Protein AF-A0A011QLC3-F1 (afdb_monomer)

Sequence (212 aa):
MSCTRAGVVLGGALASFWGAPSLPAAIEAIRGQDRTGIFTSMAVAGANAAGLHREHSDRGIGAGVSVSEFVTRSLRSQIVDAQASIESGLTFLASVGSTAPFIGLFGTVWGIYHALVGLSGATQVVLDKVAGPVGEALIMTAGGLFVAIPAVLAVAIPAVLAYNAFTRGNRLTLARLDGFAHDLHAYLTTGLRGRPGDKLVDLGVVRGGRSG

Secondary structure (DSSP, 8-state):
--HHHHHHHHHHHHHHHHH-SSHHHHHHHHHTT-TT-HHHHHHHHHHHHHHHHHHHTTSSTTTT--HHHHHHHHHHHHHHHHHHHHHHHHHHHHHHHHHHHHHHHHHHHHHHHHHHHHHTT-----GGGSHHHHHHHHHHHHHHHHHHHHHIIIIIHHHHHHHHHHHHHHHHHHHHHHHHHHHHHHHHHHSS---TT---S-HHHHHHTT--

pLDDT: mean 74.94, std 14.15, range [41.75, 94.62]

Organism: Accumulibacter regalis (NCBI:txid522306)

Solvent-accessible surface area (backbone atoms only — not comparable to full-atom values): 12013 Å² total; per-residue (Å²): 135,68,67,68,56,54,55,51,48,53,53,49,22,52,50,41,28,74,64,39,95,41,71,72,54,11,50,52,46,19,50,79,55,41,89,82,41,59,69,38,51,38,51,51,47,33,54,49,39,53,47,50,43,74,76,42,52,86,65,64,100,61,56,79,66,49,68,60,57,54,26,50,51,47,37,52,51,43,52,53,54,46,50,54,60,67,49,54,64,50,54,56,53,51,52,52,64,67,47,50,62,56,57,55,51,48,54,49,53,55,49,54,51,55,55,51,58,69,54,69,78,65,93,77,92,49,80,85,62,46,61,58,60,54,47,51,53,50,50,51,51,51,48,46,49,64,49,46,54,55,47,44,59,68,45,47,52,55,49,53,52,47,51,53,50,50,54,52,49,51,53,52,51,49,54,50,49,54,51,48,46,49,29,48,50,30,28,74,68,70,74,42,75,52,56,97,74,72,73,85,68,69,67,65,66,71,67,65,72,77,80,125

Mean predicted aligned error: 13.9 Å

InterPro domains:
  IPR002898 MotA/TolQ/ExbB proton channel [PF01618] (67-154)
  IPR050790 ExbB/TolQ Biopolymer Transport [PTHR30625] (68-154)

Radius of gyration: 30.67 Å; Cα contacts (8 Å, |Δi|>4): 109; chains: 1; bounding box: 66×54×99 Å

Nearest PDB structures (foldseek):
  7vqu-assembly1_A  TM=3.905E-01  e=8.053E+00  Homo sapiens

Structure (mmCIF, N/CA/C/O backbone):
data_AF-A0A011QLC3-F1
#
_entry.id   AF-A0A011QLC3-F1
#
loop_
_atom_site.group_PDB
_atom_site.id
_atom_site.type_symbol
_atom_site.label_atom_id
_atom_site.label_alt_id
_atom_site.label_comp_id
_atom_site.label_asym_id
_atom_site.label_entity_id
_atom_site.label_seq_id
_atom_site.pdbx_PDB_ins_code
_atom_site.Cartn_x
_atom_site.Cartn_y
_atom_site.Cartn_z
_atom_site.occupancy
_atom_site.B_iso_or_equiv
_atom_site.auth_seq_id
_atom_site.auth_comp_id
_atom_site.auth_asym_id
_atom_site.auth_atom_id
_atom_site.pdbx_PDB_model_num
ATOM 1 N N . MET A 1 1 ? 1.656 12.747 11.614 1.00 41.75 1 MET A N 1
ATOM 2 C CA . MET A 1 1 ? 2.919 12.976 10.867 1.00 41.75 1 MET A CA 1
ATOM 3 C C . MET A 1 1 ? 3.047 12.182 9.544 1.00 41.75 1 MET A C 1
ATOM 5 O O . MET A 1 1 ? 4.084 12.312 8.903 1.00 41.75 1 MET A O 1
ATOM 9 N N . SER A 1 2 ? 2.053 11.396 9.075 1.00 49.56 2 SER A N 1
ATOM 10 C CA . SER A 1 2 ? 2.398 10.168 8.315 1.00 49.56 2 SER A CA 1
ATOM 11 C C . SER A 1 2 ? 1.945 9.982 6.853 1.00 49.56 2 SER A C 1
ATOM 13 O O . SER A 1 2 ? 2.502 9.099 6.219 1.00 49.56 2 SER A O 1
ATOM 15 N N . CYS A 1 3 ? 1.045 10.763 6.239 1.00 48.62 3 CYS A N 1
ATOM 16 C CA . CYS A 1 3 ? 0.660 10.480 4.833 1.00 48.62 3 CYS A CA 1
ATOM 17 C C . CYS A 1 3 ? 1.492 11.263 3.795 1.00 48.62 3 CYS A C 1
ATOM 19 O O . CYS A 1 3 ? 1.958 10.702 2.804 1.00 48.62 3 CYS A O 1
ATOM 21 N N . THR A 1 4 ? 1.741 12.553 4.038 1.00 53.97 4 THR A N 1
ATOM 22 C CA . THR A 1 4 ? 2.471 13.428 3.100 1.00 53.97 4 THR A CA 1
ATOM 23 C C . THR A 1 4 ? 3.954 13.067 3.015 1.00 53.97 4 THR A C 1
ATOM 25 O O . THR A 1 4 ? 4.527 13.028 1.931 1.00 53.97 4 THR A O 1
ATOM 28 N N . ARG A 1 5 ? 4.572 12.723 4.153 1.00 57.41 5 ARG A N 1
ATOM 29 C CA . ARG A 1 5 ? 5.993 12.352 4.217 1.00 57.41 5 ARG A CA 1
ATOM 30 C C . ARG A 1 5 ? 6.271 11.027 3.499 1.00 57.41 5 ARG A C 1
ATOM 32 O O . ARG A 1 5 ? 7.250 10.943 2.772 1.00 57.41 5 ARG A O 1
ATOM 39 N N . ALA A 1 6 ? 5.383 10.038 3.631 1.00 59.62 6 ALA A N 1
ATOM 40 C CA . ALA A 1 6 ? 5.482 8.770 2.902 1.00 59.62 6 ALA A CA 1
ATOM 41 C C . ALA A 1 6 ? 5.379 8.977 1.380 1.00 59.62 6 ALA A C 1
ATOM 43 O O . ALA A 1 6 ? 6.164 8.416 0.620 1.00 59.62 6 ALA A O 1
ATOM 44 N N . GLY A 1 7 ? 4.472 9.857 0.938 1.00 63.06 7 GLY A N 1
ATOM 45 C CA . GLY A 1 7 ? 4.325 10.211 -0.473 1.00 63.06 7 GLY A CA 1
ATOM 46 C C . GLY A 1 7 ? 5.558 10.898 -1.075 1.00 63.06 7 GLY A C 1
ATOM 47 O O . GLY A 1 7 ? 5.896 10.617 -2.224 1.00 63.06 7 GLY A O 1
ATOM 48 N N . VAL A 1 8 ? 6.232 11.762 -0.311 1.00 65.25 8 VAL A N 1
ATOM 49 C CA . VAL A 1 8 ? 7.472 12.442 -0.729 1.00 65.25 8 VAL A CA 1
ATOM 50 C C . VAL A 1 8 ? 8.653 11.470 -0.772 1.00 65.25 8 VAL A C 1
ATOM 52 O O . VAL A 1 8 ? 9.409 11.482 -1.739 1.00 65.25 8 VAL A O 1
ATOM 55 N N . VAL A 1 9 ? 8.775 10.582 0.220 1.00 69.44 9 VAL A N 1
ATOM 56 C CA . VAL A 1 9 ? 9.842 9.565 0.269 1.00 69.44 9 VAL A CA 1
ATOM 57 C C . VAL A 1 9 ? 9.740 8.596 -0.913 1.00 69.44 9 VAL A C 1
ATOM 59 O O . VAL A 1 9 ? 10.739 8.359 -1.583 1.00 69.44 9 VAL A O 1
ATOM 62 N N . LEU A 1 10 ? 8.535 8.113 -1.244 1.00 74.56 10 LEU A N 1
ATOM 63 C CA . LEU A 1 10 ? 8.326 7.271 -2.432 1.00 74.56 10 LEU A CA 1
ATOM 64 C C . LEU A 1 10 ? 8.701 7.992 -3.738 1.00 74.56 10 LEU A C 1
ATOM 66 O O . LEU A 1 10 ? 9.265 7.387 -4.644 1.00 74.56 10 LEU A O 1
ATOM 70 N N . GLY A 1 11 ? 8.356 9.280 -3.853 1.00 80.69 11 GLY A N 1
ATOM 71 C CA . GLY A 1 11 ? 8.689 10.080 -5.034 1.00 80.69 11 GLY A CA 1
ATOM 72 C C . GLY A 1 11 ? 10.200 10.250 -5.206 1.00 80.69 11 GLY A C 1
ATOM 73 O O . GLY A 1 11 ? 10.704 10.136 -6.320 1.00 80.69 11 GLY A O 1
ATOM 74 N N . GLY A 1 12 ? 10.919 10.448 -4.097 1.00 83.38 12 GLY A N 1
ATOM 75 C CA . GLY A 1 12 ? 12.382 10.475 -4.069 1.00 83.38 12 GLY A CA 1
ATOM 76 C C . GLY A 1 12 ? 13.013 9.148 -4.495 1.00 83.38 12 GLY A C 1
ATOM 77 O O . GLY A 1 12 ? 13.942 9.160 -5.298 1.00 83.38 12 GLY A O 1
ATOM 78 N N . ALA A 1 13 ? 12.457 8.019 -4.046 1.00 85.31 13 ALA A N 1
ATOM 79 C CA . ALA A 1 13 ? 12.965 6.684 -4.369 1.00 85.31 13 ALA A CA 1
ATOM 80 C C . ALA A 1 13 ? 12.832 6.348 -5.865 1.00 85.31 13 ALA A C 1
ATOM 82 O O . ALA A 1 13 ? 13.744 5.802 -6.481 1.00 85.31 13 ALA A O 1
ATOM 83 N N . LEU A 1 14 ? 11.709 6.724 -6.484 1.00 87.69 14 LEU A N 1
ATOM 84 C CA . LEU A 1 14 ? 11.539 6.580 -7.931 1.00 87.69 14 LEU A CA 1
ATOM 85 C C . LEU A 1 14 ? 12.465 7.531 -8.698 1.00 87.69 14 LEU A C 1
ATOM 87 O O . LEU A 1 14 ? 13.052 7.147 -9.706 1.00 87.69 14 LEU A O 1
ATOM 91 N N . ALA A 1 15 ? 12.636 8.765 -8.219 1.00 87.38 15 ALA A N 1
ATOM 92 C CA . ALA A 1 15 ? 13.554 9.714 -8.836 1.00 87.38 15 ALA A CA 1
ATOM 93 C C . ALA A 1 15 ? 15.017 9.243 -8.761 1.00 87.38 15 ALA A C 1
ATOM 95 O O . ALA A 1 15 ? 15.741 9.412 -9.737 1.00 87.38 15 ALA A O 1
ATOM 96 N N . SER A 1 16 ? 15.447 8.621 -7.656 1.00 87.12 16 SER A N 1
ATOM 97 C CA . SER A 1 16 ? 16.801 8.068 -7.523 1.00 87.12 16 SER A CA 1
ATOM 98 C C . SER A 1 16 ? 17.013 6.844 -8.414 1.00 87.12 16 SER A C 1
ATOM 100 O O . SER A 1 16 ? 18.039 6.767 -9.087 1.00 87.12 16 SER A O 1
ATOM 102 N N . PHE A 1 17 ? 16.024 5.946 -8.504 1.00 91.62 17 PHE A N 1
ATOM 103 C CA . PHE A 1 17 ? 16.037 4.819 -9.442 1.00 91.62 17 PHE A CA 1
ATOM 104 C C . PHE A 1 17 ? 16.242 5.308 -10.880 1.00 91.62 17 PHE A C 1
ATOM 106 O O . PHE A 1 17 ? 17.146 4.877 -11.592 1.00 91.62 17 PHE A O 1
ATOM 113 N N . TRP A 1 18 ? 15.437 6.287 -11.291 1.00 90.31 18 TRP A N 1
ATOM 114 C CA . TRP A 1 18 ? 15.512 6.887 -12.615 1.00 90.31 18 TRP A CA 1
ATOM 115 C C . TRP A 1 18 ? 16.700 7.864 -12.774 1.00 90.31 18 TRP A C 1
ATOM 117 O O . TRP A 1 18 ? 17.022 8.281 -13.883 1.00 90.31 18 TRP A O 1
ATOM 127 N N . GLY A 1 19 ? 17.402 8.244 -11.715 1.00 86.69 19 GLY A N 1
ATOM 128 C CA . GLY A 1 19 ? 18.631 9.037 -11.811 1.00 86.69 19 GLY A CA 1
ATOM 129 C C . GLY A 1 19 ? 19.882 8.189 -12.048 1.00 86.69 19 GLY A C 1
ATOM 130 O O . GLY A 1 19 ? 20.932 8.728 -12.388 1.00 86.69 19 GLY A O 1
ATOM 131 N N . ALA A 1 20 ? 19.790 6.874 -11.849 1.00 89.88 20 ALA A N 1
ATOM 132 C CA . ALA A 1 20 ? 20.950 6.003 -11.832 1.00 89.88 20 ALA A CA 1
ATOM 133 C C . ALA A 1 20 ? 21.515 5.715 -13.240 1.00 89.88 20 ALA A C 1
ATOM 135 O O . ALA A 1 20 ? 20.757 5.611 -14.208 1.00 89.88 20 ALA A O 1
ATOM 136 N N . PRO A 1 21 ? 22.845 5.527 -13.356 1.00 86.12 21 PRO A N 1
ATOM 137 C CA . PRO A 1 21 ? 23.525 5.317 -14.637 1.00 86.12 21 PRO A CA 1
ATOM 138 C C . PRO A 1 21 ? 23.332 3.909 -15.218 1.00 86.12 21 PRO A C 1
ATOM 140 O O . PRO A 1 21 ? 23.636 3.676 -16.385 1.00 86.12 21 PRO A O 1
ATOM 143 N N . SER A 1 22 ? 22.865 2.948 -14.418 1.00 88.44 22 SER A N 1
ATOM 144 C CA . SER A 1 22 ? 22.663 1.562 -14.839 1.00 88.44 22 SER A CA 1
ATOM 145 C C . SER A 1 22 ? 21.548 0.903 -14.034 1.00 88.44 22 SER A C 1
ATOM 147 O O . SER A 1 22 ? 21.247 1.327 -12.919 1.00 88.44 22 SER A O 1
ATOM 149 N N . LEU A 1 23 ? 20.949 -0.160 -14.578 1.00 88.25 23 LEU A N 1
ATOM 150 C CA . LEU A 1 23 ? 19.889 -0.908 -13.898 1.00 88.25 23 LEU A CA 1
ATOM 151 C C . LEU A 1 23 ? 20.335 -1.493 -12.538 1.00 88.25 23 LEU A C 1
ATOM 153 O O . LEU A 1 23 ? 19.593 -1.328 -11.571 1.00 88.25 23 LEU A O 1
ATOM 157 N N . PRO A 1 24 ? 21.538 -2.091 -12.390 1.00 91.75 24 PRO A N 1
ATOM 158 C CA . PRO A 1 24 ? 22.025 -2.518 -11.077 1.00 91.75 24 PRO A CA 1
ATOM 159 C C . PRO A 1 24 ? 22.177 -1.357 -10.084 1.00 91.75 24 PRO A C 1
ATOM 161 O O . PRO A 1 24 ? 21.763 -1.477 -8.934 1.00 91.75 24 PRO A O 1
ATOM 164 N N . ALA A 1 25 ? 22.704 -0.209 -10.531 1.00 90.94 25 ALA A N 1
ATOM 165 C CA . ALA A 1 25 ? 22.817 0.981 -9.686 1.00 90.94 25 ALA A CA 1
ATOM 166 C C . ALA A 1 25 ? 21.440 1.556 -9.311 1.00 90.94 25 ALA A C 1
ATOM 168 O O . ALA A 1 25 ? 21.260 2.037 -8.196 1.00 90.94 25 ALA A O 1
ATOM 169 N N . ALA A 1 26 ? 20.458 1.471 -10.212 1.00 90.94 26 ALA A N 1
ATOM 170 C CA . ALA A 1 26 ? 19.081 1.891 -9.969 1.00 90.94 26 ALA A CA 1
ATOM 171 C C . ALA A 1 26 ? 18.421 1.043 -8.874 1.00 90.94 26 ALA A C 1
ATOM 173 O O . ALA A 1 26 ? 17.814 1.587 -7.951 1.00 90.94 26 ALA A O 1
ATOM 174 N N . ILE A 1 27 ? 18.583 -0.284 -8.948 1.00 93.00 27 ILE A N 1
ATOM 175 C CA . ILE A 1 27 ? 18.067 -1.236 -7.954 1.00 93.00 27 ILE A CA 1
ATOM 176 C C . ILE A 1 27 ? 18.690 -0.979 -6.574 1.00 93.00 27 ILE A C 1
ATOM 178 O O . ILE A 1 27 ? 17.991 -1.043 -5.562 1.00 93.00 27 ILE A O 1
ATOM 182 N N . GLU A 1 28 ? 19.978 -0.650 -6.511 1.00 92.00 28 GLU A N 1
ATOM 183 C CA . GLU A 1 28 ? 20.620 -0.322 -5.236 1.00 92.00 28 GLU A CA 1
ATOM 184 C C . GLU A 1 28 ? 20.162 1.043 -4.694 1.00 92.00 28 GLU A C 1
ATOM 186 O O . GLU A 1 28 ? 19.856 1.186 -3.509 1.00 92.00 28 GLU A O 1
ATOM 191 N N . ALA A 1 29 ? 20.012 2.040 -5.572 1.00 89.94 29 ALA A N 1
ATOM 192 C CA . ALA A 1 29 ? 19.539 3.372 -5.201 1.00 89.94 29 ALA A CA 1
ATOM 193 C C . ALA A 1 29 ? 18.107 3.367 -4.638 1.00 89.94 29 ALA A C 1
ATOM 195 O O . ALA A 1 29 ? 17.808 4.134 -3.716 1.00 89.94 29 ALA A O 1
ATOM 196 N N . ILE A 1 30 ? 17.223 2.515 -5.172 1.00 90.94 30 ILE A N 1
ATOM 197 C CA . ILE A 1 30 ? 15.849 2.382 -4.669 1.00 90.94 30 ILE A CA 1
ATOM 198 C C . ILE A 1 30 ? 15.795 1.573 -3.371 1.00 90.94 30 ILE A C 1
ATOM 200 O O . ILE A 1 30 ? 15.056 1.952 -2.463 1.00 90.94 30 ILE A O 1
ATOM 204 N N . ARG A 1 31 ? 16.637 0.539 -3.226 1.00 89.25 31 ARG A N 1
ATOM 205 C CA . ARG A 1 31 ? 16.734 -0.290 -2.011 1.00 89.25 31 ARG A CA 1
ATOM 206 C C . ARG A 1 31 ? 17.028 0.542 -0.762 1.00 89.25 31 ARG A C 1
ATOM 208 O O . ARG A 1 31 ? 16.453 0.290 0.292 1.00 89.25 31 ARG A O 1
ATOM 215 N N . GLY A 1 32 ? 17.880 1.562 -0.879 1.00 84.06 32 GLY A N 1
ATOM 216 C CA . GLY A 1 32 ? 18.213 2.455 0.237 1.00 84.06 32 GLY A CA 1
ATOM 217 C C . GLY A 1 32 ? 17.061 3.353 0.717 1.00 84.06 32 GLY A C 1
ATOM 218 O O . GLY A 1 32 ? 17.130 3.895 1.820 1.00 84.06 32 GLY A O 1
ATOM 219 N N . GLN A 1 33 ? 16.004 3.531 -0.084 1.00 85.38 33 GLN A N 1
ATOM 220 C CA . GLN A 1 33 ? 14.891 4.446 0.216 1.00 85.38 33 GLN A CA 1
ATOM 221 C C . GLN A 1 33 ? 13.537 3.735 0.370 1.00 85.38 33 GLN A C 1
ATOM 223 O O . GLN A 1 33 ? 12.667 4.211 1.108 1.00 85.38 33 GLN A O 1
ATOM 228 N N . ASP A 1 34 ? 13.351 2.590 -0.285 1.00 85.88 34 ASP A N 1
ATOM 229 C CA . ASP A 1 34 ? 12.140 1.779 -0.224 1.00 85.88 34 ASP A CA 1
ATOM 230 C C . ASP A 1 34 ? 12.110 0.908 1.038 1.00 85.88 34 ASP A C 1
ATOM 232 O O . ASP A 1 34 ? 12.530 -0.247 1.053 1.00 85.88 34 ASP A O 1
ATOM 236 N N . ARG A 1 35 ? 11.550 1.464 2.116 1.00 81.06 35 ARG A N 1
ATOM 237 C CA . ARG A 1 35 ? 11.390 0.756 3.400 1.00 81.06 35 ARG A CA 1
ATOM 238 C C . ARG A 1 35 ? 10.506 -0.487 3.320 1.00 81.06 35 ARG A C 1
ATOM 240 O O . ARG A 1 35 ? 10.632 -1.362 4.167 1.00 81.06 35 ARG A O 1
ATOM 247 N N . THR A 1 36 ? 9.574 -0.523 2.371 1.00 82.31 36 THR A N 1
ATOM 248 C CA . THR A 1 36 ? 8.638 -1.644 2.205 1.00 82.31 36 THR A CA 1
ATOM 249 C C . THR A 1 36 ? 9.201 -2.753 1.325 1.00 82.31 36 THR A C 1
ATOM 251 O O . THR A 1 36 ? 8.687 -3.864 1.351 1.00 82.31 36 THR A O 1
ATOM 254 N N . GLY A 1 37 ? 10.232 -2.453 0.533 1.00 87.94 37 GLY A N 1
ATOM 255 C CA . GLY A 1 37 ? 10.830 -3.369 -0.433 1.00 87.94 37 GLY A CA 1
ATOM 256 C C . GLY A 1 37 ? 9.966 -3.659 -1.665 1.00 87.94 37 GLY A C 1
ATOM 257 O O . GLY A 1 37 ? 10.425 -4.388 -2.536 1.00 87.94 37 GLY A O 1
ATOM 258 N N . ILE A 1 38 ? 8.754 -3.099 -1.766 1.00 90.62 38 ILE A N 1
ATOM 259 C CA . ILE A 1 38 ? 7.769 -3.396 -2.821 1.00 90.62 38 ILE A CA 1
ATOM 260 C C . ILE A 1 38 ? 8.233 -2.913 -4.205 1.00 90.62 38 ILE A C 1
ATOM 262 O O . ILE A 1 38 ? 8.068 -3.606 -5.208 1.00 90.62 38 ILE A O 1
ATOM 266 N N . PHE A 1 39 ? 8.824 -1.721 -4.286 1.00 91.81 39 PHE A N 1
ATOM 267 C CA . PHE A 1 39 ? 9.335 -1.194 -5.555 1.00 91.81 39 PHE A CA 1
ATOM 268 C C . PHE A 1 39 ? 10.658 -1.864 -5.921 1.00 91.81 39 PHE A C 1
ATOM 270 O O . PHE A 1 39 ? 10.926 -2.135 -7.091 1.00 91.81 39 PHE A O 1
ATOM 277 N N . THR A 1 40 ? 11.465 -2.176 -4.908 1.00 93.62 40 THR A N 1
ATOM 278 C CA . THR A 1 40 ? 12.728 -2.897 -5.074 1.00 93.62 40 THR A CA 1
ATOM 279 C C . THR A 1 40 ? 12.490 -4.314 -5.599 1.00 93.62 40 THR A C 1
ATOM 281 O O . THR A 1 40 ? 13.141 -4.721 -6.561 1.00 93.62 40 THR A O 1
ATOM 284 N N . SER A 1 41 ? 11.538 -5.056 -5.022 1.00 92.50 41 SER A N 1
ATOM 285 C CA . SER A 1 41 ? 11.195 -6.413 -5.461 1.00 92.50 41 SER A CA 1
ATOM 286 C C . SER A 1 41 ? 10.666 -6.417 -6.891 1.00 92.50 41 SER A C 1
ATOM 288 O O . SER A 1 41 ? 11.086 -7.248 -7.692 1.00 92.50 41 SER A O 1
ATOM 290 N N . MET A 1 42 ? 9.840 -5.431 -7.251 1.00 94.31 42 MET A N 1
ATOM 291 C CA . MET A 1 42 ? 9.353 -5.251 -8.616 1.00 94.31 42 MET A CA 1
ATOM 292 C C . MET A 1 42 ? 10.477 -4.973 -9.615 1.00 94.31 42 MET A C 1
ATOM 294 O O . MET A 1 42 ? 10.523 -5.598 -10.675 1.00 94.31 42 MET A O 1
ATOM 298 N N . ALA A 1 43 ? 11.399 -4.067 -9.275 1.00 93.88 43 ALA A N 1
ATOM 299 C CA . ALA A 1 43 ? 12.541 -3.742 -10.123 1.00 93.88 43 ALA A CA 1
ATOM 300 C C . ALA A 1 43 ? 13.428 -4.970 -10.374 1.00 93.88 43 ALA A C 1
ATOM 302 O O . ALA A 1 43 ? 13.802 -5.247 -11.515 1.00 93.88 43 ALA A O 1
ATOM 303 N N . VAL A 1 44 ? 13.712 -5.739 -9.319 1.00 94.62 44 VAL A N 1
ATOM 304 C CA . VAL A 1 44 ? 14.492 -6.982 -9.395 1.00 94.62 44 VAL A CA 1
ATOM 305 C C . VAL A 1 44 ? 13.757 -8.048 -10.208 1.00 94.62 44 VAL A C 1
ATOM 307 O O . VAL A 1 44 ? 14.351 -8.651 -11.097 1.00 94.62 44 VAL A O 1
ATOM 310 N N . ALA A 1 45 ? 12.465 -8.265 -9.960 1.00 93.62 45 ALA A N 1
ATOM 311 C CA . ALA A 1 45 ? 11.667 -9.258 -10.677 1.00 93.62 45 ALA A CA 1
ATOM 312 C C . ALA A 1 45 ? 11.535 -8.936 -12.173 1.00 93.62 45 ALA A C 1
ATOM 314 O O . ALA A 1 45 ? 11.636 -9.837 -13.008 1.00 93.62 45 ALA A O 1
ATOM 315 N N . GLY A 1 46 ? 11.358 -7.659 -12.525 1.00 92.75 46 GLY A N 1
ATOM 316 C CA . GLY A 1 46 ? 11.359 -7.200 -13.913 1.00 92.75 46 GLY A CA 1
ATOM 317 C C . GLY A 1 46 ? 12.717 -7.412 -14.585 1.00 92.75 46 GLY A C 1
ATOM 318 O O . GLY A 1 46 ? 12.784 -7.998 -15.665 1.00 92.75 46 GLY A O 1
ATOM 319 N N . ALA A 1 47 ? 13.805 -7.001 -13.925 1.00 92.31 47 ALA A N 1
ATOM 320 C CA . ALA A 1 47 ? 15.170 -7.181 -14.423 1.00 92.31 47 ALA A CA 1
ATOM 321 C C . ALA A 1 47 ? 15.511 -8.664 -14.649 1.00 92.31 47 ALA A C 1
ATOM 323 O O . ALA A 1 47 ? 16.013 -9.030 -15.714 1.00 92.31 47 ALA A O 1
ATOM 324 N N . ASN A 1 48 ? 15.172 -9.519 -13.681 1.00 92.12 48 ASN A N 1
ATOM 325 C CA . ASN A 1 48 ? 15.366 -10.963 -13.767 1.00 92.12 48 ASN A CA 1
ATOM 326 C C . ASN A 1 48 ? 14.518 -11.572 -14.885 1.00 92.12 48 ASN A C 1
ATOM 328 O O . ASN A 1 48 ? 15.026 -12.392 -15.640 1.00 92.12 48 ASN A O 1
ATOM 332 N N . ALA A 1 49 ? 13.261 -11.149 -15.048 1.00 90.12 49 ALA A N 1
ATOM 333 C CA . ALA A 1 49 ? 12.406 -11.639 -16.127 1.00 90.12 49 ALA A CA 1
ATOM 334 C C . ALA A 1 49 ? 12.970 -11.285 -17.514 1.00 90.12 49 ALA A C 1
ATOM 336 O O . ALA A 1 49 ? 13.019 -12.135 -18.403 1.00 90.12 49 ALA A O 1
ATOM 337 N N . ALA A 1 50 ? 13.461 -10.055 -17.686 1.00 88.75 50 ALA A N 1
ATOM 338 C CA . ALA A 1 50 ? 14.102 -9.620 -18.925 1.00 88.75 50 ALA A CA 1
ATOM 339 C C . ALA A 1 50 ? 15.455 -10.318 -19.185 1.00 88.75 50 ALA A C 1
ATOM 341 O O . ALA A 1 50 ? 15.859 -10.471 -20.339 1.00 88.75 50 ALA A O 1
ATOM 342 N N . GLY A 1 51 ? 16.182 -10.714 -18.135 1.00 86.94 51 GLY A N 1
ATOM 343 C CA . GLY A 1 51 ? 17.406 -11.520 -18.236 1.00 86.94 51 GLY A CA 1
ATOM 344 C C . GLY A 1 51 ? 17.116 -12.973 -18.615 1.00 86.94 51 GLY A C 1
ATOM 345 O O . GLY A 1 51 ? 17.622 -13.459 -19.622 1.00 86.94 51 GLY A O 1
ATOM 346 N N . LEU A 1 52 ? 16.217 -13.627 -17.876 1.00 85.31 52 LEU A N 1
ATOM 347 C CA . LEU A 1 52 ? 15.812 -15.018 -18.097 1.00 85.31 52 LEU A CA 1
ATOM 348 C C . LEU A 1 52 ? 15.292 -15.250 -19.513 1.00 85.31 52 LEU A C 1
ATOM 350 O O . LEU A 1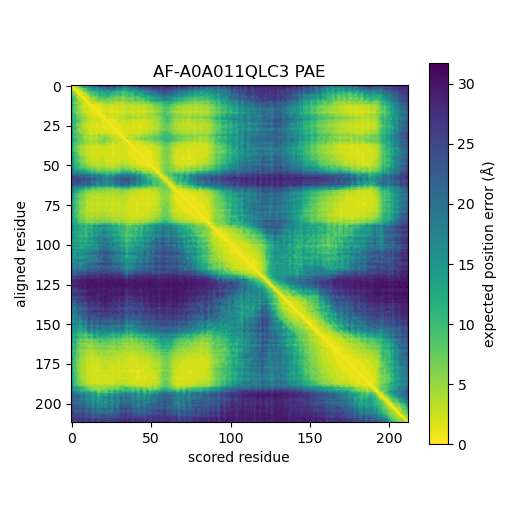 52 ? 15.662 -16.238 -20.140 1.00 85.31 52 LEU A O 1
ATOM 354 N N . HIS A 1 53 ? 14.479 -14.328 -20.035 1.00 82.25 53 HIS A N 1
ATOM 355 C CA . HIS A 1 53 ? 13.974 -14.441 -21.399 1.00 82.25 53 HIS A CA 1
ATOM 356 C C . HIS A 1 53 ? 15.094 -14.366 -22.447 1.00 82.25 53 HIS A C 1
ATOM 358 O O . HIS A 1 53 ? 15.046 -15.093 -23.431 1.00 82.25 53 HIS A O 1
ATOM 364 N N . ARG A 1 54 ? 16.120 -13.529 -22.237 1.00 79.06 54 ARG A N 1
ATOM 365 C CA . ARG A 1 54 ? 17.276 -13.444 -23.149 1.00 79.06 54 ARG A CA 1
ATOM 366 C C . ARG A 1 54 ? 18.126 -14.712 -23.143 1.00 79.06 54 ARG A C 1
ATOM 368 O O . ARG A 1 54 ? 18.702 -15.050 -24.167 1.00 79.06 54 ARG A O 1
ATOM 375 N N . GLU A 1 55 ? 18.213 -15.392 -22.006 1.00 78.25 55 GLU A N 1
ATOM 376 C CA . GLU A 1 55 ? 19.016 -16.611 -21.858 1.00 78.25 55 GLU A CA 1
ATOM 377 C C . GLU A 1 55 ? 18.266 -17.886 -22.283 1.00 78.25 55 GLU A C 1
ATOM 379 O O . GLU A 1 55 ? 18.895 -18.856 -22.702 1.00 78.25 55 GLU A O 1
ATOM 384 N N . HIS A 1 56 ? 16.932 -17.896 -22.189 1.00 72.50 56 HIS A N 1
ATOM 385 C CA . HIS A 1 56 ? 16.112 -19.105 -22.333 1.00 72.50 56 HIS A CA 1
ATOM 386 C C . HIS A 1 56 ? 14.988 -18.994 -23.382 1.00 72.50 56 HIS A C 1
ATOM 388 O O . HIS A 1 56 ? 14.093 -19.839 -23.381 1.00 72.50 56 HIS A O 1
ATOM 394 N N . SER A 1 57 ? 15.016 -18.003 -24.288 1.00 64.75 57 SER A N 1
ATOM 395 C CA . SER A 1 57 ? 13.960 -17.782 -25.304 1.00 64.75 57 SER A CA 1
ATOM 396 C C . SER A 1 57 ? 13.626 -19.023 -26.141 1.00 64.75 57 SER A C 1
ATOM 398 O O . SER A 1 57 ? 12.484 -19.192 -26.567 1.00 64.75 57 SER A O 1
ATOM 400 N N . ASP A 1 58 ? 14.603 -19.914 -26.325 1.00 60.53 58 ASP A N 1
ATOM 401 C CA . ASP A 1 58 ? 14.517 -21.034 -27.266 1.00 60.53 58 ASP A CA 1
ATOM 402 C C . ASP A 1 58 ? 14.219 -22.388 -26.597 1.00 60.53 58 ASP A C 1
ATOM 404 O O . ASP A 1 58 ? 14.175 -23.416 -27.275 1.00 60.53 58 ASP A O 1
ATOM 408 N N . ARG A 1 59 ? 14.038 -22.445 -25.267 1.00 60.56 59 ARG A N 1
ATOM 409 C CA . ARG A 1 59 ? 13.888 -23.724 -24.545 1.00 60.56 59 ARG A CA 1
ATOM 410 C C . ARG A 1 59 ? 12.722 -23.717 -23.553 1.00 60.56 59 ARG A C 1
ATOM 412 O O . ARG A 1 59 ? 12.801 -23.104 -22.496 1.00 60.56 59 ARG A O 1
ATOM 419 N N . GLY A 1 60 ? 11.670 -24.488 -23.855 1.00 65.56 60 GLY A N 1
ATOM 420 C CA . GLY A 1 60 ? 10.591 -24.836 -22.916 1.00 65.56 60 GLY A CA 1
ATOM 421 C C . GLY A 1 60 ? 9.171 -24.680 -23.475 1.00 65.56 60 GLY A C 1
ATOM 422 O O . GLY A 1 60 ? 8.974 -24.321 -24.630 1.00 65.56 60 GLY A O 1
ATOM 423 N N . ILE A 1 61 ? 8.169 -24.920 -22.619 1.00 65.06 61 ILE A N 1
ATOM 424 C CA . ILE A 1 61 ? 6.721 -24.847 -22.933 1.00 65.06 61 ILE A CA 1
ATOM 425 C C . ILE A 1 61 ? 6.278 -23.416 -23.339 1.00 65.06 61 ILE A C 1
ATOM 427 O O . ILE A 1 61 ? 5.189 -23.227 -23.868 1.00 65.06 61 ILE A O 1
ATOM 431 N N . GLY A 1 62 ? 7.131 -22.405 -23.125 1.00 61.88 62 GLY A N 1
ATOM 432 C CA . GLY A 1 62 ? 6.911 -21.003 -23.505 1.00 61.88 62 GLY A CA 1
ATOM 433 C C . GLY A 1 62 ? 7.678 -20.526 -24.745 1.00 61.88 62 GLY A C 1
ATOM 434 O O . GLY A 1 62 ? 7.778 -19.316 -24.941 1.00 61.88 62 GLY A O 1
ATOM 435 N N . ALA A 1 63 ? 8.246 -21.429 -25.555 1.00 60.78 63 ALA A N 1
ATOM 436 C CA . ALA A 1 63 ? 8.915 -21.059 -26.805 1.00 60.78 63 ALA A CA 1
ATOM 437 C C . ALA A 1 63 ? 7.938 -20.286 -27.718 1.00 60.78 63 ALA A C 1
ATOM 439 O O . ALA A 1 63 ? 6.921 -20.828 -28.146 1.00 60.78 63 ALA A O 1
ATOM 440 N N . GLY A 1 64 ? 8.223 -19.004 -27.969 1.00 67.81 64 GLY A N 1
ATOM 441 C CA . GLY A 1 64 ? 7.373 -18.102 -28.763 1.00 67.81 64 GLY A CA 1
ATOM 442 C C . GLY A 1 64 ? 6.679 -16.978 -27.982 1.00 67.81 64 GLY A C 1
ATOM 443 O O . GLY A 1 64 ? 6.094 -16.088 -28.597 1.00 67.81 64 GLY A O 1
ATOM 444 N N . VAL A 1 65 ? 6.768 -16.962 -26.649 1.00 78.31 65 VAL A N 1
ATOM 445 C CA . VAL A 1 65 ? 6.359 -15.801 -25.840 1.00 78.31 65 VAL A CA 1
ATOM 446 C C . VAL A 1 65 ? 7.289 -14.624 -26.142 1.00 78.31 65 VAL A C 1
ATOM 448 O O . VAL A 1 65 ? 8.497 -14.799 -26.236 1.00 78.31 65 VAL A O 1
ATOM 451 N N . SER A 1 66 ? 6.759 -13.410 -26.287 1.00 84.75 66 SER A N 1
ATOM 452 C CA . SER A 1 66 ? 7.613 -12.226 -26.461 1.00 84.75 66 SER A CA 1
ATOM 453 C C . SER A 1 66 ? 8.236 -11.786 -25.129 1.00 84.75 66 SER A C 1
ATOM 455 O O . SER A 1 66 ? 7.601 -11.906 -24.078 1.00 84.75 66 SER A O 1
ATOM 457 N N . VAL A 1 67 ? 9.432 -11.179 -25.167 1.00 85.62 67 VAL A N 1
ATOM 458 C CA . VAL A 1 67 ? 10.057 -10.520 -23.995 1.00 85.62 67 VAL A CA 1
ATOM 459 C C . VAL A 1 67 ? 9.048 -9.610 -23.288 1.00 85.62 67 VAL A C 1
ATOM 461 O O . VAL A 1 67 ? 8.945 -9.608 -22.064 1.00 85.62 67 VAL A O 1
ATOM 464 N N . SER A 1 68 ? 8.284 -8.852 -24.080 1.00 88.44 68 SER A N 1
ATOM 465 C CA . SER A 1 68 ? 7.274 -7.919 -23.594 1.00 88.44 68 SER A CA 1
ATOM 466 C C . SER A 1 68 ? 6.217 -8.616 -22.746 1.00 88.44 68 SER A C 1
ATOM 468 O O . SER A 1 68 ? 5.990 -8.204 -21.612 1.00 88.44 68 SER A O 1
ATOM 470 N N . GLU A 1 69 ? 5.624 -9.699 -23.247 1.00 88.75 69 GLU A N 1
ATOM 471 C CA . GLU A 1 69 ? 4.587 -10.438 -22.523 1.00 88.75 69 GLU A CA 1
ATOM 472 C C . GLU A 1 69 ? 5.144 -11.105 -21.256 1.00 88.75 69 GLU A C 1
ATOM 474 O O . GLU A 1 69 ? 4.531 -11.021 -20.188 1.00 88.75 69 GLU A O 1
ATOM 479 N N . PHE A 1 70 ? 6.344 -11.689 -21.337 1.00 88.56 70 PHE A N 1
ATOM 480 C CA . PHE A 1 70 ? 6.996 -12.328 -20.194 1.00 88.56 70 PHE A CA 1
ATOM 481 C C . PHE A 1 70 ? 7.276 -11.333 -19.057 1.00 88.56 70 PHE A C 1
ATOM 483 O O . PHE A 1 70 ? 6.943 -11.588 -17.895 1.00 88.56 70 PHE A O 1
ATOM 490 N N . VAL A 1 71 ? 7.827 -10.162 -19.393 1.00 91.75 71 VAL A N 1
ATOM 491 C CA . VAL A 1 71 ? 8.077 -9.083 -18.428 1.00 91.75 71 VAL A CA 1
ATOM 492 C C . VAL A 1 71 ? 6.756 -8.535 -17.882 1.00 91.75 71 VAL A C 1
ATOM 494 O O . VAL A 1 71 ? 6.629 -8.395 -16.667 1.00 91.75 71 VAL A O 1
ATOM 497 N N . THR A 1 72 ? 5.741 -8.292 -18.724 1.00 93.31 72 THR A N 1
ATOM 498 C CA . THR A 1 72 ? 4.412 -7.846 -18.262 1.00 93.31 72 THR A CA 1
ATOM 499 C C . THR A 1 72 ? 3.817 -8.818 -17.247 1.00 93.31 72 THR A C 1
ATOM 501 O O . THR A 1 72 ? 3.285 -8.386 -16.223 1.00 93.31 72 THR A O 1
ATOM 504 N N . ARG A 1 73 ? 3.910 -10.128 -17.497 1.00 91.19 73 ARG A N 1
ATOM 505 C CA . ARG A 1 73 ? 3.383 -11.151 -16.589 1.00 91.19 73 ARG A CA 1
ATOM 506 C C . ARG A 1 73 ? 4.111 -11.154 -15.246 1.00 91.19 73 ARG A C 1
ATOM 508 O O . ARG A 1 73 ? 3.448 -11.202 -14.212 1.00 91.19 73 ARG A O 1
ATOM 515 N N . SER A 1 74 ? 5.442 -11.054 -15.258 1.00 92.94 74 SER A N 1
ATOM 516 C CA . SER A 1 74 ? 6.251 -10.950 -14.035 1.00 92.94 74 SER A CA 1
ATOM 517 C C . SER A 1 74 ? 5.866 -9.715 -13.211 1.00 92.94 74 SER A C 1
ATOM 519 O O . SER A 1 74 ? 5.556 -9.826 -12.026 1.00 92.94 74 SER A O 1
ATOM 521 N N . LEU A 1 75 ? 5.779 -8.545 -13.854 1.00 94.06 75 LEU A N 1
ATOM 522 C CA . LEU A 1 75 ? 5.414 -7.293 -13.188 1.00 94.06 75 LEU A CA 1
ATOM 523 C C . LEU A 1 75 ? 3.988 -7.328 -12.626 1.00 94.06 75 LEU A C 1
ATOM 525 O O . LEU A 1 75 ? 3.774 -6.916 -11.489 1.00 94.06 75 LEU A O 1
ATOM 529 N N . ARG A 1 76 ? 3.023 -7.883 -13.372 1.00 94.31 76 ARG A N 1
ATOM 530 C CA . ARG A 1 76 ? 1.651 -8.086 -12.876 1.00 94.31 76 ARG A CA 1
ATOM 531 C C . ARG A 1 76 ? 1.604 -8.993 -11.653 1.00 94.31 76 ARG A C 1
ATOM 533 O O . ARG A 1 76 ? 0.888 -8.672 -10.712 1.00 94.31 76 ARG A O 1
ATOM 540 N N . SER A 1 77 ? 2.373 -10.084 -11.640 1.00 93.25 77 SER A N 1
ATOM 541 C CA . SER A 1 77 ? 2.468 -10.953 -10.459 1.00 93.25 77 SER A CA 1
ATOM 542 C C . SER A 1 77 ? 2.956 -10.172 -9.238 1.00 93.25 77 SER A C 1
ATOM 544 O O . SER A 1 77 ? 2.355 -10.261 -8.175 1.00 93.25 77 SER A O 1
ATOM 546 N N . GLN A 1 78 ? 3.985 -9.335 -9.407 1.00 93.75 78 GLN A N 1
ATOM 547 C CA . GLN A 1 78 ? 4.510 -8.506 -8.319 1.00 93.75 78 GLN A CA 1
ATOM 548 C C . GLN A 1 78 ? 3.512 -7.451 -7.825 1.00 93.75 78 GLN A C 1
ATOM 550 O O . GLN A 1 78 ? 3.482 -7.161 -6.632 1.00 93.75 78 GLN A O 1
ATOM 555 N N . ILE A 1 79 ? 2.682 -6.884 -8.709 1.00 93.38 79 ILE A N 1
ATOM 556 C CA . ILE A 1 79 ? 1.600 -5.967 -8.310 1.00 93.38 79 ILE A CA 1
ATOM 557 C C . ILE A 1 79 ? 0.584 -6.695 -7.421 1.00 93.38 79 ILE A C 1
ATOM 559 O O . ILE A 1 79 ? 0.189 -6.160 -6.387 1.00 93.38 79 ILE A O 1
ATOM 563 N N . VAL A 1 80 ? 0.195 -7.920 -7.790 1.00 92.88 80 VAL A N 1
ATOM 564 C CA . VAL A 1 80 ? -0.753 -8.736 -7.012 1.00 92.88 80 VAL A CA 1
ATOM 565 C C . VAL A 1 80 ? -0.182 -9.09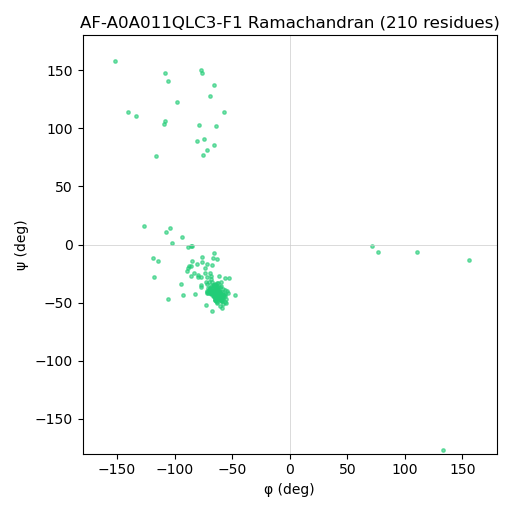0 -5.636 1.00 92.88 80 VAL A C 1
ATOM 567 O O . VAL A 1 80 ? -0.860 -8.903 -4.625 1.00 92.88 80 VAL A O 1
ATOM 570 N N . ASP A 1 81 ? 1.079 -9.520 -5.573 1.00 90.56 81 ASP A N 1
ATOM 571 C CA . ASP A 1 81 ? 1.745 -9.847 -4.305 1.00 90.56 81 ASP A CA 1
ATOM 572 C C . ASP A 1 81 ? 1.868 -8.610 -3.396 1.00 90.56 81 ASP A C 1
ATOM 574 O O . ASP A 1 81 ? 1.611 -8.665 -2.188 1.00 90.56 81 ASP A O 1
ATOM 578 N N . ALA A 1 82 ? 2.201 -7.456 -3.982 1.00 88.38 82 ALA A N 1
ATOM 579 C CA . ALA A 1 82 ? 2.257 -6.185 -3.271 1.00 88.38 82 ALA A CA 1
ATOM 580 C C . ALA A 1 82 ? 0.882 -5.758 -2.742 1.00 88.38 82 ALA A C 1
ATOM 582 O O . ALA A 1 82 ? 0.780 -5.300 -1.602 1.00 88.38 82 ALA A O 1
ATOM 583 N N . GLN A 1 83 ? -0.176 -5.932 -3.538 1.00 89.81 83 GLN A N 1
ATOM 584 C CA . GLN A 1 83 ? -1.548 -5.647 -3.127 1.00 89.81 83 GLN A CA 1
ATOM 585 C C . GLN A 1 83 ? -1.948 -6.492 -1.914 1.00 89.81 83 GLN A C 1
ATOM 587 O O . GLN A 1 83 ? -2.413 -5.935 -0.918 1.00 89.81 83 GLN A O 1
ATOM 592 N N . ALA A 1 84 ? -1.687 -7.801 -1.947 1.00 86.31 84 ALA A N 1
ATOM 593 C CA . ALA A 1 84 ? -1.983 -8.696 -0.829 1.00 86.31 84 ALA A CA 1
ATOM 594 C C . ALA A 1 84 ? -1.241 -8.285 0.459 1.00 86.31 84 ALA A C 1
ATOM 596 O O . ALA A 1 84 ? -1.828 -8.248 1.544 1.00 86.31 84 ALA A O 1
ATOM 597 N N . SER A 1 85 ? 0.036 -7.906 0.341 1.00 83.06 85 SER A N 1
ATOM 598 C CA . SER A 1 85 ? 0.837 -7.420 1.473 1.00 83.06 85 SER A CA 1
ATOM 599 C C . SER A 1 85 ? 0.265 -6.128 2.073 1.00 83.06 85 SER A C 1
ATOM 601 O O . SER A 1 85 ? 0.082 -6.029 3.290 1.00 83.06 85 SER A O 1
ATOM 603 N N . ILE A 1 86 ? -0.106 -5.164 1.224 1.00 81.62 86 ILE A N 1
ATOM 604 C CA . ILE A 1 86 ? -0.688 -3.875 1.627 1.00 81.62 86 ILE A CA 1
ATOM 605 C C . ILE A 1 86 ? -2.070 -4.047 2.293 1.00 81.62 86 ILE A C 1
ATOM 607 O O . ILE A 1 86 ? -2.416 -3.297 3.211 1.00 81.62 86 ILE A O 1
ATOM 611 N N . GLU A 1 87 ? -2.863 -5.026 1.856 1.00 79.94 87 GLU A N 1
ATOM 612 C CA . GLU A 1 87 ? -4.211 -5.293 2.377 1.00 79.94 87 GLU A CA 1
ATOM 613 C C . GLU A 1 87 ? -4.213 -6.072 3.702 1.00 79.94 87 GLU A C 1
ATOM 615 O O . GLU A 1 87 ? -5.121 -5.892 4.519 1.00 79.94 87 GLU A O 1
ATOM 620 N N . SER A 1 88 ? -3.179 -6.872 3.981 1.00 73.31 88 SER A N 1
ATOM 621 C CA . SER A 1 88 ? -3.090 -7.687 5.206 1.00 73.31 88 SER A CA 1
ATOM 622 C C . SER A 1 88 ? -3.247 -6.869 6.503 1.00 73.31 88 SER A C 1
ATOM 624 O O . SER A 1 88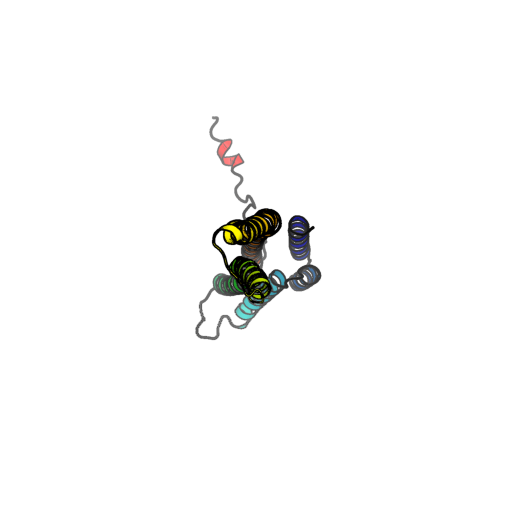 ? -3.972 -7.273 7.416 1.00 73.31 88 SER A O 1
ATOM 626 N N . GLY A 1 89 ? -2.663 -5.666 6.561 1.00 68.12 89 GLY A N 1
ATOM 627 C CA . GLY A 1 89 ? -2.757 -4.768 7.717 1.00 68.12 89 GLY A CA 1
ATOM 628 C C . GLY A 1 89 ? -4.151 -4.163 7.940 1.00 68.12 89 GLY A C 1
ATOM 629 O O . GLY A 1 89 ? -4.499 -3.817 9.071 1.00 68.12 89 GLY A O 1
ATOM 630 N N . LEU A 1 90 ? -4.980 -4.069 6.892 1.00 69.94 90 LEU A N 1
ATOM 631 C CA . LEU A 1 90 ? -6.351 -3.553 6.999 1.00 69.94 90 LEU A CA 1
ATOM 632 C C . LEU A 1 90 ? -7.279 -4.546 7.701 1.00 69.94 90 LEU A C 1
ATOM 634 O O . LEU A 1 90 ? -8.179 -4.122 8.424 1.00 69.94 90 LEU A O 1
ATOM 638 N N . THR A 1 91 ? -7.038 -5.848 7.536 1.00 71.31 91 THR A N 1
ATOM 639 C CA . THR A 1 91 ? -7.850 -6.909 8.153 1.00 71.31 91 THR A CA 1
ATOM 640 C C . THR A 1 91 ? -7.759 -6.863 9.678 1.00 71.31 91 THR A C 1
ATOM 642 O O . THR A 1 91 ? -8.772 -6.957 10.365 1.00 71.31 91 THR A O 1
ATOM 645 N N . PHE A 1 92 ? -6.564 -6.627 10.227 1.00 68.38 92 PHE A N 1
ATOM 646 C CA . PHE A 1 92 ? -6.382 -6.454 11.670 1.00 68.38 92 PHE A CA 1
ATOM 647 C C . PHE A 1 92 ? -7.111 -5.208 12.197 1.00 68.38 92 PHE A C 1
ATOM 649 O O . PHE A 1 92 ? -7.828 -5.283 13.194 1.00 68.38 92 PHE A O 1
ATOM 656 N N . LEU A 1 93 ? -6.987 -4.073 11.499 1.00 68.12 93 LEU A N 1
ATOM 657 C CA . LEU A 1 93 ? -7.668 -2.827 11.870 1.00 68.12 93 LEU A CA 1
ATOM 658 C C . LEU A 1 93 ? -9.196 -2.970 11.834 1.00 68.12 93 LEU A C 1
ATOM 660 O O . LEU A 1 93 ? -9.882 -2.478 12.729 1.00 68.12 93 LEU A O 1
ATOM 664 N N . ALA A 1 94 ? -9.720 -3.664 10.822 1.00 70.62 94 ALA A N 1
ATOM 665 C CA . ALA A 1 94 ? -11.141 -3.964 10.695 1.00 70.62 94 ALA A CA 1
ATOM 666 C C . ALA A 1 94 ? -11.634 -4.844 11.854 1.00 70.62 94 ALA A C 1
ATOM 668 O O . ALA A 1 94 ? -12.656 -4.535 12.468 1.00 70.62 94 ALA A O 1
ATOM 669 N N . SER A 1 95 ? -10.874 -5.882 12.219 1.00 73.06 95 SER A N 1
ATOM 670 C CA . SER A 1 95 ? -11.190 -6.749 13.358 1.00 73.06 95 SER A CA 1
ATOM 671 C C . SER A 1 95 ? -11.236 -5.975 14.676 1.00 73.06 95 SER A C 1
ATOM 673 O O . SER A 1 95 ? -12.209 -6.108 15.420 1.00 73.06 95 SER A O 1
ATOM 675 N N . VAL A 1 96 ? -10.252 -5.107 14.940 1.00 74.00 96 VAL A N 1
ATOM 676 C CA . VAL A 1 96 ? -10.228 -4.250 16.141 1.00 74.00 96 VAL A CA 1
ATOM 677 C C . VAL A 1 96 ? -11.403 -3.266 16.145 1.00 74.00 96 VAL A C 1
ATOM 679 O O . VAL A 1 96 ? -12.093 -3.133 17.154 1.00 74.00 96 VAL A O 1
ATOM 682 N N . GLY A 1 97 ? -11.691 -2.625 15.008 1.00 70.06 97 GLY A N 1
ATOM 683 C CA . GLY A 1 97 ? -12.846 -1.735 14.867 1.00 70.06 97 GLY A CA 1
ATOM 684 C C . GLY A 1 97 ? -14.185 -2.441 15.114 1.00 70.06 97 GLY A C 1
ATOM 685 O O . GLY A 1 97 ? -15.075 -1.857 15.726 1.00 70.06 97 GLY A O 1
ATOM 686 N N . SER A 1 98 ? -14.312 -3.706 14.698 1.00 77.62 98 SER A N 1
ATOM 687 C CA . SER A 1 98 ? -15.530 -4.508 14.892 1.00 77.62 98 SER A CA 1
ATOM 688 C C . SER A 1 98 ? -15.702 -5.038 16.319 1.00 77.62 98 SER A C 1
ATOM 690 O O . SER A 1 98 ? -16.829 -5.229 16.767 1.00 77.62 98 SER A O 1
ATOM 692 N N . THR A 1 99 ? -14.602 -5.255 17.050 1.00 75.25 99 THR A N 1
ATOM 693 C CA . THR A 1 99 ? -14.630 -5.771 18.429 1.00 75.25 99 THR A CA 1
ATOM 694 C C . THR A 1 99 ? -14.731 -4.667 19.481 1.00 75.25 99 THR A C 1
ATOM 696 O O . THR A 1 99 ? -15.251 -4.910 20.572 1.00 75.25 99 THR A O 1
ATOM 699 N N . ALA A 1 100 ? -14.326 -3.435 19.154 1.00 72.88 100 ALA A N 1
ATOM 7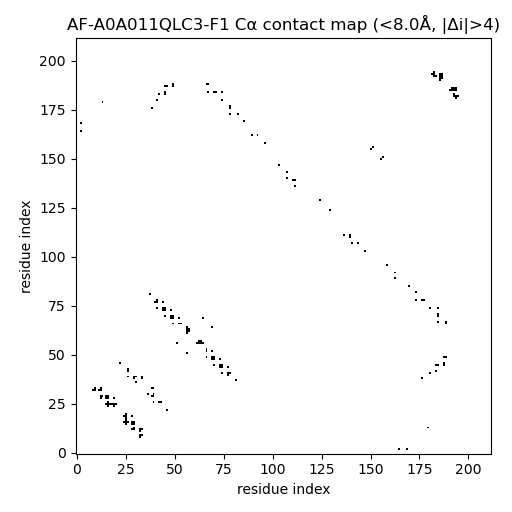00 C CA . ALA A 1 100 ? -14.386 -2.287 20.060 1.00 72.88 100 ALA A CA 1
ATOM 701 C C . ALA A 1 100 ? -15.781 -2.020 20.684 1.00 72.88 100 ALA A C 1
ATOM 703 O O . ALA A 1 100 ? -15.838 -1.772 21.891 1.00 72.88 100 ALA A O 1
ATOM 704 N N . PRO A 1 101 ? -16.914 -2.125 19.954 1.00 71.44 101 PRO A N 1
ATOM 705 C CA . PRO A 1 101 ? -18.245 -1.936 20.540 1.00 71.44 101 PRO A CA 1
ATOM 706 C C . PRO A 1 101 ? -18.600 -2.978 21.608 1.00 71.44 101 PRO A C 1
ATOM 708 O O . PRO A 1 101 ? -19.243 -2.646 22.603 1.00 71.44 101 PRO A O 1
ATOM 711 N N . PHE A 1 102 ? -18.154 -4.227 21.443 1.00 79.31 102 PHE A N 1
ATOM 712 C CA . PHE A 1 102 ? -18.435 -5.303 22.397 1.00 79.31 102 PHE A CA 1
ATOM 713 C C . PHE A 1 102 ? -17.655 -5.134 23.703 1.00 79.31 102 PHE A C 1
ATOM 715 O O . PHE A 1 102 ? -18.193 -5.426 24.768 1.00 79.31 102 PHE A O 1
ATOM 722 N N . ILE A 1 103 ? -16.432 -4.594 23.642 1.00 74.62 103 ILE A N 1
ATOM 723 C CA . ILE A 1 103 ? -15.664 -4.206 24.838 1.00 74.62 103 ILE A CA 1
ATOM 724 C C . ILE A 1 103 ? -16.416 -3.114 25.619 1.00 74.62 103 ILE A C 1
ATOM 726 O O . ILE A 1 103 ? -16.525 -3.189 26.843 1.00 74.62 103 ILE A O 1
ATOM 730 N N . GLY A 1 104 ? -16.990 -2.129 24.917 1.00 63.59 104 GLY A N 1
ATOM 731 C CA . GLY A 1 104 ? -17.820 -1.085 25.526 1.00 63.59 104 GLY A CA 1
ATOM 732 C C . GLY A 1 104 ? -19.087 -1.642 26.184 1.00 63.59 104 GLY A C 1
ATOM 733 O O . GLY A 1 104 ? -19.372 -1.327 27.339 1.00 63.59 104 GLY A O 1
ATOM 734 N N . LEU A 1 105 ? -19.806 -2.530 25.489 1.00 74.12 105 LEU A N 1
ATOM 735 C CA . LEU A 1 105 ? -20.990 -3.204 26.030 1.00 74.12 105 LEU A CA 1
ATOM 736 C C . LEU A 1 105 ? -20.644 -4.060 27.259 1.00 74.12 105 LEU A C 1
ATOM 738 O O . LEU A 1 105 ? -21.346 -3.991 28.267 1.00 74.12 105 LEU A O 1
ATOM 742 N N . PHE A 1 106 ? -19.536 -4.807 27.225 1.00 74.94 106 PHE A N 1
ATOM 743 C CA . PHE A 1 106 ? -19.061 -5.586 28.370 1.00 74.94 106 PHE A CA 1
ATOM 744 C C . PHE A 1 106 ? -18.825 -4.707 29.606 1.00 74.94 106 PHE A C 1
ATOM 746 O O . PHE A 1 106 ? -19.268 -5.061 30.697 1.00 74.94 106 PHE A O 1
ATOM 753 N N . GLY A 1 107 ? -18.211 -3.530 29.437 1.00 66.94 107 GLY A N 1
ATOM 754 C CA . GLY A 1 107 ? -18.022 -2.569 30.527 1.00 66.94 107 GLY A CA 1
ATOM 755 C C . GLY A 1 107 ? -19.339 -2.132 31.179 1.00 66.94 107 GLY A C 1
ATOM 756 O O . GLY A 1 107 ? -19.415 -2.031 32.403 1.00 66.94 107 GLY A O 1
ATOM 757 N N . THR A 1 108 ? -20.401 -1.947 30.384 1.00 70.38 108 THR A N 1
ATOM 758 C CA . THR A 1 108 ? -21.731 -1.600 30.920 1.00 70.38 108 THR A CA 1
ATOM 759 C C . THR A 1 108 ? -22.366 -2.749 31.708 1.00 70.38 108 THR A C 1
ATOM 761 O O . THR A 1 108 ? -22.879 -2.525 32.803 1.00 70.38 108 THR A O 1
ATOM 764 N N . VAL A 1 109 ? -22.267 -3.988 31.212 1.00 74.31 109 VAL A N 1
ATOM 765 C CA . VAL A 1 109 ? -22.795 -5.182 31.897 1.00 74.31 109 VAL A CA 1
ATOM 766 C C . VAL A 1 109 ? -22.045 -5.434 33.203 1.00 74.31 109 VAL A C 1
ATOM 768 O O . VAL A 1 109 ? -22.664 -5.682 34.237 1.00 74.31 109 VAL A O 1
ATOM 771 N N . TRP A 1 110 ? -20.716 -5.320 33.176 1.00 73.81 110 TRP A N 1
ATOM 772 C CA . TRP A 1 110 ? -19.874 -5.482 34.358 1.00 73.81 110 TRP A CA 1
ATOM 773 C C . TRP A 1 110 ? -20.190 -4.450 35.446 1.00 73.81 110 TRP A C 1
ATOM 775 O O . TRP A 1 110 ? -20.250 -4.794 36.628 1.00 73.81 110 TRP A O 1
ATOM 785 N N . GLY A 1 111 ? -20.433 -3.197 35.047 1.00 63.97 111 GLY A N 1
ATOM 786 C CA . GLY A 1 111 ? -20.877 -2.143 35.952 1.00 63.97 111 GLY A CA 1
ATOM 787 C C . GLY A 1 111 ? -22.192 -2.509 36.644 1.00 63.97 111 GLY A C 1
ATOM 788 O O . GLY A 1 111 ? -22.244 -2.550 37.872 1.00 63.97 111 GLY A O 1
ATOM 789 N N . ILE A 1 112 ? -23.227 -2.843 35.866 1.00 66.69 112 ILE A N 1
ATOM 790 C CA . ILE A 1 112 ? -24.548 -3.213 36.405 1.00 66.69 112 ILE A CA 1
ATOM 791 C C . ILE A 1 112 ? -24.439 -4.415 37.353 1.00 66.69 112 ILE A C 1
ATOM 793 O O . ILE A 1 112 ? -25.033 -4.403 38.430 1.00 66.69 112 ILE A O 1
ATOM 797 N N . TYR A 1 113 ? -23.644 -5.427 36.996 1.00 71.94 113 TYR A N 1
ATOM 798 C CA . TYR A 1 113 ? -23.396 -6.584 37.855 1.00 71.94 113 TYR A CA 1
ATOM 799 C C . TYR A 1 113 ? -22.846 -6.173 39.229 1.00 71.94 113 TYR A C 1
ATOM 801 O O . TYR A 1 113 ? -23.388 -6.584 40.253 1.00 71.94 113 TYR A O 1
ATOM 809 N N . HIS A 1 114 ? -21.817 -5.321 39.268 1.00 65.62 114 HIS A N 1
ATOM 810 C CA . HIS A 1 114 ? -21.244 -4.845 40.530 1.00 65.62 114 HIS A CA 1
ATOM 811 C C . HIS A 1 114 ? -22.244 -4.034 41.367 1.00 65.62 114 HIS A C 1
ATOM 813 O O . HIS A 1 114 ? -22.292 -4.206 42.585 1.00 65.62 114 HIS A O 1
ATOM 819 N N . ALA A 1 115 ? -23.066 -3.193 40.730 1.00 66.62 115 ALA A N 1
ATOM 820 C CA . ALA A 1 115 ? -24.104 -2.433 41.426 1.00 66.62 115 ALA A CA 1
ATOM 821 C C . ALA A 1 115 ? -25.160 -3.352 42.065 1.00 66.62 115 ALA A C 1
ATOM 823 O O . ALA A 1 115 ? -25.518 -3.177 43.229 1.00 66.62 115 ALA A O 1
ATOM 824 N N . LEU A 1 116 ? -25.609 -4.381 41.341 1.00 63.50 116 LEU A N 1
ATOM 825 C CA . LEU A 1 116 ? -26.591 -5.347 41.843 1.00 63.50 116 LEU A CA 1
ATOM 826 C C . LEU A 1 116 ? -26.027 -6.244 42.952 1.00 63.50 116 LEU A C 1
ATOM 828 O O . LEU A 1 116 ? -26.725 -6.516 43.928 1.00 63.50 116 LEU A O 1
ATOM 832 N N . VAL A 1 117 ? -24.763 -6.668 42.852 1.00 67.62 117 VAL A N 1
ATOM 833 C CA . VAL A 1 117 ? -24.095 -7.430 43.921 1.00 67.62 117 VAL A CA 1
ATOM 834 C C . VAL A 1 117 ? -23.982 -6.589 45.195 1.00 67.62 117 VAL A C 1
ATOM 836 O O . VAL A 1 117 ? -24.281 -7.098 46.275 1.00 67.62 117 VAL A O 1
ATOM 839 N N . GLY A 1 118 ? -23.658 -5.296 45.082 1.00 64.00 118 GLY A N 1
ATOM 840 C CA . GLY A 1 118 ? -23.656 -4.365 46.217 1.00 64.00 118 GLY A CA 1
ATOM 841 C C . GLY A 1 118 ? -25.020 -4.228 46.909 1.00 64.00 118 GLY A C 1
ATOM 842 O O . GLY A 1 118 ? -25.077 -4.081 48.128 1.00 64.00 118 GLY A O 1
ATOM 843 N N . LEU A 1 119 ? -26.118 -4.348 46.156 1.00 55.31 119 LEU A N 1
ATOM 844 C CA . LEU A 1 119 ? -27.494 -4.300 46.673 1.00 55.31 119 LEU A CA 1
ATOM 845 C C . LEU A 1 119 ? -27.988 -5.644 47.239 1.00 55.31 119 LEU A C 1
ATOM 847 O O . LEU A 1 119 ? -28.868 -5.663 48.098 1.00 55.31 119 LEU A O 1
ATOM 851 N N . SER A 1 120 ? -27.421 -6.772 46.798 1.00 57.97 120 SER A N 1
ATOM 852 C CA . SER A 1 120 ? -27.858 -8.125 47.190 1.00 57.97 120 SER A CA 1
ATOM 853 C C . SER A 1 120 ? -27.623 -8.485 48.668 1.00 57.97 120 SER A C 1
ATOM 855 O O . SER A 1 120 ? -28.176 -9.468 49.155 1.00 57.97 120 SER A O 1
ATOM 857 N N . GLY A 1 121 ? -26.855 -7.675 49.405 1.00 58.47 121 GLY A N 1
ATOM 858 C CA . GLY A 1 121 ? -26.652 -7.813 50.853 1.00 58.47 121 GLY A CA 1
ATOM 859 C C . GLY A 1 121 ? -27.729 -7.160 51.735 1.00 58.47 121 GLY A C 1
ATOM 860 O O . GLY A 1 121 ? -27.624 -7.238 52.957 1.00 58.47 121 GLY A O 1
ATOM 861 N N . ALA A 1 122 ? -28.745 -6.498 51.162 1.00 56.59 122 ALA A N 1
ATOM 862 C CA . ALA A 1 122 ? -29.776 -5.770 51.911 1.00 56.59 122 ALA A CA 1
ATOM 863 C C . ALA A 1 122 ? -31.076 -6.592 52.102 1.00 56.59 122 ALA A C 1
ATOM 865 O O . ALA A 1 122 ? -31.722 -6.994 51.140 1.00 56.59 122 ALA A O 1
ATOM 866 N N . THR A 1 123 ? -31.500 -6.811 53.354 1.00 50.16 123 THR A N 1
ATOM 867 C CA . THR A 1 123 ? -32.500 -7.837 53.747 1.00 50.16 123 THR A CA 1
ATOM 868 C C . THR A 1 123 ? -33.986 -7.406 53.720 1.00 50.16 123 THR A C 1
ATOM 870 O O . THR A 1 123 ? -34.852 -8.225 54.011 1.00 50.16 123 THR A O 1
ATOM 873 N N . GLN A 1 124 ? -34.349 -6.156 53.394 1.00 49.12 124 GLN A N 1
ATOM 874 C CA . GLN A 1 124 ? -35.764 -5.713 53.382 1.00 49.12 124 GLN A CA 1
ATOM 875 C C . GLN A 1 124 ? -36.093 -4.776 52.207 1.00 49.12 124 GLN A C 1
ATOM 877 O O . GLN A 1 124 ? -35.631 -3.633 52.171 1.00 49.12 124 GLN A O 1
ATOM 882 N N . VAL A 1 125 ? -36.948 -5.240 51.286 1.00 49.84 125 VAL A N 1
ATOM 883 C CA . VAL A 1 125 ? -37.400 -4.505 50.090 1.00 49.84 125 VAL A CA 1
ATOM 884 C C . VAL A 1 125 ? -38.873 -4.099 50.260 1.00 49.84 125 VAL A C 1
ATOM 886 O O . VAL A 1 125 ? -39.768 -4.929 50.147 1.00 49.84 125 VAL A O 1
ATOM 889 N N .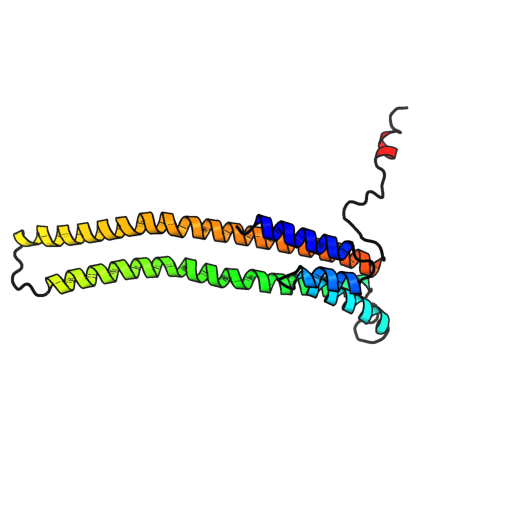 VAL A 1 126 ? -39.129 -2.821 50.557 1.00 46.06 126 VAL A N 1
ATOM 890 C CA . VAL A 1 126 ? -40.475 -2.204 50.589 1.00 46.06 126 VAL A CA 1
ATOM 891 C C . VAL A 1 126 ? -40.612 -1.318 49.352 1.00 46.06 126 VAL A C 1
ATOM 893 O O . VAL A 1 126 ? -39.648 -0.648 49.008 1.00 46.06 126 VAL A O 1
ATOM 896 N N . LEU A 1 127 ? -41.778 -1.287 48.694 1.00 43.47 127 LEU A N 1
ATOM 897 C CA . LEU A 1 127 ? -41.988 -0.608 47.400 1.00 43.47 127 LEU A CA 1
ATOM 898 C C . LEU A 1 127 ? -41.622 0.899 47.406 1.00 43.47 127 LEU A C 1
ATOM 900 O O . LEU A 1 127 ? -41.140 1.417 46.405 1.00 43.47 127 LEU A O 1
ATOM 904 N N . ASP A 1 128 ? -41.736 1.566 48.557 1.00 49.66 128 ASP A N 1
ATOM 905 C CA . ASP A 1 128 ? -41.328 2.968 48.777 1.00 49.66 128 ASP A CA 1
ATOM 906 C C . ASP A 1 128 ? -39.791 3.155 48.849 1.00 49.66 128 ASP A C 1
ATOM 908 O O . ASP A 1 128 ? -39.255 4.227 48.581 1.00 49.66 128 ASP A O 1
ATOM 912 N N . LYS A 1 129 ? -39.046 2.073 49.127 1.00 50.25 129 LYS A N 1
ATOM 913 C CA . LYS A 1 129 ? -37.578 1.996 49.004 1.00 50.25 129 LYS A CA 1
ATOM 914 C C . LYS A 1 129 ? -37.105 1.638 47.591 1.00 50.25 129 LYS A C 1
ATOM 916 O O . LYS A 1 129 ? -35.900 1.557 47.385 1.00 50.25 129 LYS A O 1
ATOM 921 N N . VAL A 1 130 ? -37.997 1.412 46.621 1.00 43.75 130 VAL A N 1
ATOM 922 C CA . VAL A 1 130 ? -37.627 0.970 45.257 1.00 43.75 130 VAL A CA 1
ATOM 923 C C . VAL A 1 130 ? -37.336 2.160 44.330 1.00 43.75 130 VAL A C 1
ATOM 925 O O . VAL A 1 130 ? -36.578 2.018 43.374 1.00 43.75 130 VAL A O 1
ATOM 928 N N . ALA A 1 131 ? -37.823 3.364 44.657 1.00 51.97 131 ALA A N 1
ATOM 929 C CA . ALA A 1 131 ? -37.516 4.592 43.914 1.00 51.97 131 ALA A CA 1
ATOM 930 C C . ALA A 1 131 ? -36.019 4.977 43.953 1.00 51.97 131 ALA A C 1
ATOM 932 O O . ALA A 1 131 ? -35.495 5.486 42.964 1.00 51.97 131 ALA A O 1
ATOM 933 N N . GLY A 1 132 ? -35.313 4.690 45.055 1.00 60.09 132 GLY A N 1
ATOM 934 C CA . GLY A 1 132 ? -33.865 4.925 45.183 1.00 60.09 132 GLY A CA 1
ATOM 935 C C . GLY A 1 132 ? -33.017 4.027 44.263 1.00 60.09 132 GLY A C 1
ATOM 936 O O . GLY A 1 132 ? -32.315 4.552 43.401 1.00 60.09 132 GLY A O 1
ATOM 937 N N . PRO A 1 133 ? -33.128 2.687 44.358 1.00 53.81 133 PRO A N 1
ATOM 938 C CA . PRO A 1 133 ? -32.390 1.743 43.514 1.00 53.81 133 PRO A CA 1
ATOM 939 C C . PRO A 1 133 ? -32.711 1.859 42.016 1.00 53.81 133 PRO A C 1
ATOM 941 O O . PRO A 1 133 ? -31.831 1.665 41.179 1.00 53.81 133 PRO A O 1
ATOM 944 N N . VAL A 1 134 ? -33.952 2.212 41.650 1.00 55.66 134 VAL A N 1
ATOM 945 C CA . VAL A 1 134 ? -34.324 2.467 40.244 1.00 55.66 134 VAL A CA 1
ATOM 946 C C . VAL A 1 134 ? -33.671 3.755 39.724 1.00 55.66 134 VAL A C 1
ATOM 948 O O . VAL A 1 134 ? -33.201 3.788 38.586 1.00 55.66 134 VAL A O 1
ATOM 951 N N . GLY A 1 135 ? -33.573 4.793 40.561 1.00 59.59 135 GLY A N 1
ATOM 952 C CA . GLY A 1 135 ? -32.829 6.018 40.256 1.00 59.59 135 GLY A CA 1
ATOM 953 C C . GLY A 1 135 ? -31.320 5.789 40.116 1.00 59.59 135 GLY A C 1
ATOM 954 O O . GLY A 1 135 ? -30.704 6.323 39.195 1.00 59.59 135 GLY A O 1
ATOM 955 N N . GLU A 1 136 ? -30.727 4.941 40.959 1.00 58.38 136 GLU A N 1
ATOM 956 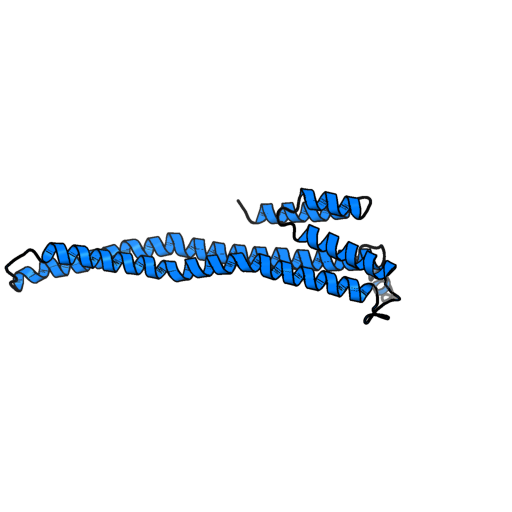C CA . GLU A 1 136 ? -29.309 4.563 40.863 1.00 58.38 136 GLU A CA 1
ATOM 957 C C . GLU A 1 136 ? -29.008 3.753 39.592 1.00 58.38 136 GLU A C 1
ATOM 959 O O . GLU A 1 136 ? -28.016 4.022 38.914 1.00 58.38 136 GLU A O 1
ATOM 964 N N . ALA A 1 137 ? -29.898 2.838 39.191 1.00 55.47 137 ALA A N 1
ATOM 965 C CA . ALA A 1 137 ? -29.781 2.115 37.922 1.00 55.47 137 ALA A CA 1
ATOM 966 C C . ALA A 1 137 ? -29.904 3.048 36.697 1.00 55.47 137 ALA A C 1
ATOM 968 O O . ALA A 1 137 ? -29.175 2.895 35.709 1.00 55.47 137 ALA A O 1
ATOM 969 N N . LEU A 1 138 ? -30.778 4.060 36.763 1.00 58.28 138 LEU A N 1
ATOM 970 C CA . LEU A 1 138 ? -30.906 5.098 35.733 1.00 58.28 138 LEU A CA 1
ATOM 971 C C . LEU A 1 138 ? -29.670 6.005 35.662 1.00 58.28 138 LEU A C 1
ATOM 973 O O . LEU A 1 138 ? -29.210 6.296 34.559 1.00 58.28 138 LEU A O 1
ATOM 977 N N . ILE A 1 139 ? -29.085 6.398 36.799 1.00 63.22 139 ILE A N 1
ATOM 978 C CA . ILE A 1 139 ? -27.822 7.157 36.843 1.00 63.22 139 ILE A CA 1
ATOM 979 C C . ILE A 1 139 ? -26.669 6.321 36.295 1.00 63.22 139 ILE A C 1
ATOM 981 O O . ILE A 1 139 ? -25.822 6.848 35.581 1.00 63.22 139 ILE A O 1
ATOM 985 N N . MET A 1 140 ? -26.651 5.014 36.550 1.00 61.38 140 MET A N 1
ATOM 986 C CA . MET A 1 140 ? -25.631 4.123 36.000 1.00 61.38 140 MET A CA 1
ATOM 987 C C . MET A 1 140 ? -25.761 3.960 34.479 1.00 61.38 140 MET A C 1
ATOM 989 O O . MET A 1 140 ? -24.757 3.930 33.767 1.00 61.38 140 MET A O 1
ATOM 993 N N . THR A 1 141 ? -26.993 3.946 33.965 1.00 61.44 141 THR A N 1
ATOM 994 C CA . THR A 1 141 ? -27.280 3.922 32.521 1.00 61.44 141 THR A CA 1
ATOM 995 C C . THR A 1 141 ? -26.933 5.261 31.862 1.00 61.44 141 THR A C 1
ATOM 997 O O . THR A 1 141 ? -26.304 5.291 30.803 1.00 61.44 141 THR A O 1
ATOM 1000 N N . ALA A 1 142 ? -27.260 6.380 32.516 1.00 61.97 142 ALA A N 1
ATOM 1001 C CA . ALA A 1 142 ? -26.871 7.720 32.087 1.00 61.97 142 ALA A CA 1
ATOM 1002 C C . ALA A 1 142 ? -25.347 7.913 32.134 1.00 61.97 142 ALA A C 1
ATOM 1004 O O . ALA A 1 142 ? -24.784 8.499 31.216 1.00 61.97 142 ALA A O 1
ATOM 1005 N N . GLY A 1 143 ? -24.665 7.362 33.141 1.00 62.72 143 GLY A N 1
ATOM 1006 C CA . GLY A 1 143 ? -23.207 7.335 33.250 1.00 62.72 143 GLY A CA 1
ATOM 1007 C C . GLY A 1 143 ? -22.559 6.488 32.154 1.00 62.72 143 GLY A C 1
ATOM 1008 O O . GLY A 1 143 ? -21.590 6.919 31.535 1.00 62.72 143 GLY A O 1
ATOM 1009 N N . GLY A 1 144 ? -23.143 5.328 31.835 1.00 61.00 144 GLY A N 1
ATOM 1010 C CA . GLY A 1 144 ? -22.733 4.499 30.701 1.00 61.00 144 GLY A CA 1
ATOM 1011 C C . GLY A 1 144 ? -22.867 5.232 29.366 1.00 61.00 144 GLY A C 1
ATOM 1012 O O . GLY A 1 144 ? -21.942 5.204 28.558 1.00 61.00 144 GLY A O 1
ATOM 1013 N N . LEU A 1 145 ? -23.964 5.965 29.160 1.00 63.66 145 LEU A N 1
ATOM 1014 C CA . LEU A 1 145 ? -24.174 6.790 27.969 1.00 63.66 145 LEU A CA 1
ATOM 1015 C C . LEU A 1 145 ? -23.232 8.009 27.936 1.00 63.66 145 LEU A C 1
ATOM 1017 O O . LEU A 1 145 ? -22.697 8.351 26.882 1.00 63.66 145 LEU A O 1
ATOM 1021 N N . PHE A 1 146 ? -22.969 8.618 29.094 1.00 64.94 146 PHE A N 1
ATOM 1022 C CA . PHE A 1 146 ? -22.042 9.738 29.257 1.00 64.94 146 PHE A CA 1
ATOM 1023 C C . PHE A 1 146 ? -20.583 9.337 29.033 1.00 64.94 146 PHE A C 1
ATOM 1025 O O . PHE A 1 146 ? -19.799 10.170 28.607 1.00 64.94 146 PHE A O 1
ATOM 1032 N N . VAL A 1 147 ? -20.206 8.079 29.267 1.00 63.16 147 VAL A N 1
ATOM 1033 C CA . VAL A 1 147 ? -18.894 7.542 28.873 1.00 63.16 147 VAL A CA 1
ATOM 1034 C C . VAL A 1 147 ? -18.903 7.116 27.402 1.00 63.16 147 VAL A C 1
ATOM 1036 O O . VAL A 1 147 ? -17.965 7.423 26.668 1.00 63.16 147 VAL A O 1
ATOM 1039 N N . ALA A 1 148 ? -19.966 6.453 26.941 1.00 63.50 148 ALA A N 1
ATOM 1040 C CA . ALA A 1 148 ? -20.047 5.894 25.594 1.00 63.50 148 ALA A CA 1
ATOM 1041 C C . ALA A 1 148 ? -20.079 6.965 24.497 1.00 63.50 148 ALA A C 1
ATOM 1043 O O . ALA A 1 148 ? -19.356 6.835 23.515 1.00 63.50 148 ALA A O 1
ATOM 1044 N N . ILE A 1 149 ? -20.864 8.035 24.645 1.00 69.25 149 ILE A N 1
ATOM 1045 C CA . ILE A 1 149 ? -20.971 9.095 23.628 1.00 69.25 149 ILE A CA 1
ATOM 1046 C C . ILE A 1 149 ? -19.615 9.782 23.368 1.00 69.25 149 ILE A C 1
ATOM 1048 O O . ILE A 1 149 ? -19.184 9.813 22.211 1.00 69.25 149 ILE A O 1
ATOM 1052 N N . PRO A 1 150 ? -18.890 10.299 24.381 1.00 63.66 150 PRO A N 1
ATOM 1053 C CA . PRO A 1 150 ? -17.578 10.892 24.161 1.00 63.66 150 PRO A CA 1
ATOM 1054 C C . PRO A 1 150 ? -16.514 9.856 23.797 1.00 63.66 150 PRO A C 1
ATOM 1056 O O . PRO A 1 150 ? -15.649 10.185 22.994 1.00 63.66 150 PRO A O 1
ATOM 1059 N N . ALA A 1 151 ? -16.574 8.611 24.288 1.00 65.12 151 ALA A N 1
ATOM 1060 C CA . ALA A 1 151 ? -15.656 7.560 23.838 1.00 65.12 151 ALA A CA 1
ATOM 1061 C C . ALA A 1 151 ? -15.850 7.234 22.348 1.00 65.12 151 ALA A C 1
ATOM 1063 O O . ALA A 1 151 ? -14.875 7.120 21.610 1.00 65.12 151 ALA A O 1
ATOM 1064 N N . VAL A 1 152 ? -17.093 7.158 21.866 1.00 64.56 152 VAL A N 1
ATOM 1065 C CA . VAL A 1 152 ? -17.398 6.961 20.442 1.00 64.56 152 VAL A CA 1
ATOM 1066 C C . VAL A 1 152 ? -16.946 8.173 19.624 1.00 64.56 152 VAL A C 1
ATOM 1068 O O . VAL A 1 152 ? -16.290 7.998 18.601 1.00 64.56 152 VAL A O 1
ATOM 1071 N N . LEU A 1 153 ? -17.195 9.403 20.077 1.00 70.69 153 LEU A N 1
ATOM 1072 C CA . LEU A 1 153 ? -16.714 10.605 19.383 1.00 70.69 153 LEU A CA 1
ATOM 1073 C C . LEU A 1 153 ? -15.178 10.693 19.353 1.00 70.69 153 LEU A C 1
ATOM 1075 O O . LEU A 1 153 ? -14.604 11.025 18.317 1.00 70.69 153 LEU A O 1
ATOM 1079 N N . ALA A 1 154 ? -14.507 10.368 20.459 1.00 66.25 154 ALA A N 1
ATOM 1080 C CA . ALA A 1 154 ? -13.057 10.477 20.597 1.00 66.25 154 ALA A CA 1
ATOM 1081 C C . ALA A 1 154 ? -12.291 9.312 19.958 1.00 66.25 154 ALA A C 1
ATOM 1083 O O . ALA A 1 154 ? -11.153 9.500 19.543 1.00 66.25 154 ALA A O 1
ATOM 1084 N N . VAL A 1 155 ? -12.883 8.118 19.869 1.00 66.31 155 VAL A N 1
ATOM 1085 C CA . VAL A 1 155 ? -12.210 6.922 19.336 1.00 66.31 155 VAL A CA 1
ATOM 1086 C C . VAL A 1 155 ? -12.717 6.568 17.945 1.00 66.31 155 VAL A C 1
ATOM 1088 O O . VAL A 1 155 ? -11.907 6.347 17.045 1.00 66.31 155 VAL A O 1
ATOM 1091 N N . ALA A 1 156 ? -14.034 6.547 17.723 1.00 70.31 156 ALA A N 1
ATOM 1092 C CA . ALA A 1 156 ? -14.589 6.077 16.456 1.00 70.31 156 ALA A CA 1
ATOM 1093 C C . ALA A 1 156 ? -14.332 7.067 15.313 1.00 70.31 156 ALA A C 1
ATOM 1095 O O . ALA A 1 156 ? -13.944 6.636 14.230 1.00 70.31 156 ALA A O 1
ATOM 1096 N N . ILE A 1 157 ? -14.464 8.383 15.535 1.00 74.25 157 ILE A N 1
ATOM 1097 C CA . ILE A 1 157 ? -14.197 9.370 14.473 1.00 74.25 157 ILE A CA 1
ATOM 1098 C C . ILE A 1 157 ? -12.724 9.319 14.037 1.00 74.25 157 ILE A C 1
ATOM 1100 O O . ILE A 1 157 ? -12.477 9.163 12.837 1.00 74.25 157 ILE A O 1
ATOM 1104 N N . PRO A 1 158 ? -11.725 9.367 14.945 1.00 74.31 158 PRO A N 1
ATOM 1105 C CA . PRO A 1 158 ? -10.330 9.240 14.533 1.00 74.31 158 PRO A CA 1
ATOM 1106 C C . PRO A 1 158 ? -10.007 7.879 13.921 1.00 74.31 158 PRO A C 1
ATOM 1108 O O . PRO A 1 158 ? -9.230 7.830 12.971 1.00 74.31 158 PRO A O 1
ATOM 1111 N N . ALA A 1 159 ? -10.615 6.789 14.402 1.00 69.94 159 ALA A N 1
ATOM 1112 C CA . ALA A 1 159 ? -10.413 5.458 13.834 1.00 69.94 159 ALA A CA 1
ATOM 1113 C C . ALA A 1 159 ? -10.941 5.357 12.394 1.00 69.94 159 ALA A C 1
ATOM 1115 O O . ALA A 1 159 ? -10.234 4.866 11.514 1.00 69.94 159 ALA A O 1
ATOM 1116 N N . VAL A 1 160 ? -12.142 5.877 12.122 1.00 74.31 160 VAL A N 1
ATOM 1117 C CA . VAL A 1 160 ? -12.731 5.891 10.773 1.00 74.31 160 VAL A CA 1
ATOM 1118 C C . VAL A 1 160 ? -11.935 6.806 9.840 1.00 74.31 160 VAL A C 1
ATOM 1120 O O . VAL A 1 160 ? -11.645 6.433 8.702 1.00 74.31 160 VAL A O 1
ATOM 1123 N N . LEU A 1 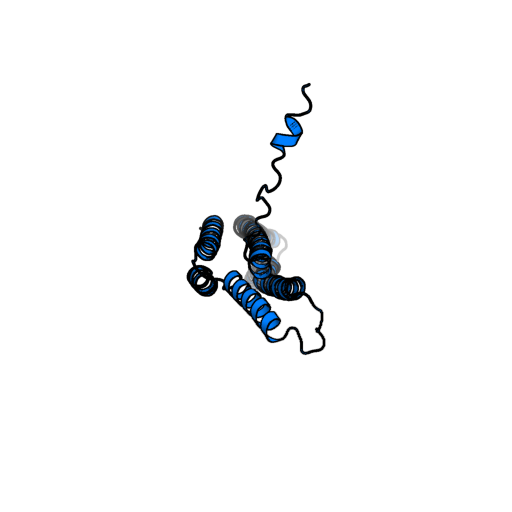161 ? -11.518 7.984 10.314 1.00 79.19 161 LEU A N 1
ATOM 1124 C CA . LEU A 1 161 ? -10.656 8.885 9.543 1.00 79.19 161 LEU A CA 1
ATOM 1125 C C . LEU A 1 161 ? -9.289 8.256 9.255 1.00 79.19 161 LEU A C 1
ATOM 1127 O O . LEU A 1 161 ? -8.789 8.381 8.137 1.00 79.19 161 LEU A O 1
ATOM 1131 N N . ALA A 1 162 ? -8.704 7.548 10.222 1.00 74.62 162 ALA A N 1
ATOM 1132 C CA . ALA A 1 162 ? -7.463 6.811 10.031 1.00 74.62 162 ALA A CA 1
ATOM 1133 C C . ALA A 1 162 ? -7.642 5.704 8.988 1.00 74.62 162 ALA A C 1
ATOM 1135 O O . ALA A 1 162 ? -6.873 5.659 8.032 1.00 74.62 162 ALA A O 1
ATOM 1136 N N . TYR A 1 163 ? -8.681 4.872 9.102 1.00 77.19 163 TYR A N 1
ATOM 1137 C CA . TYR A 1 163 ? -8.993 3.826 8.123 1.00 77.19 163 TYR A CA 1
A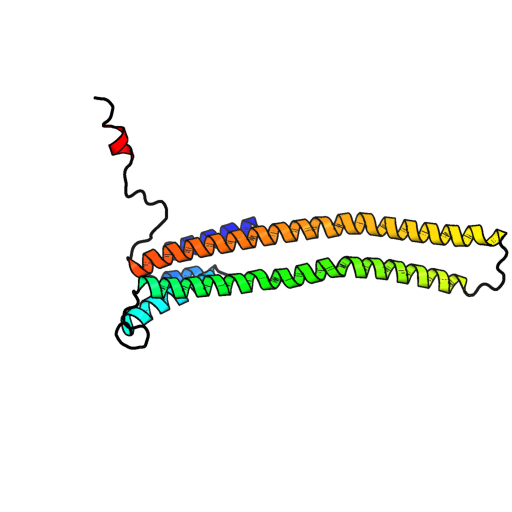TOM 1138 C C . TYR A 1 163 ? -9.148 4.395 6.702 1.00 77.19 163 TYR A C 1
ATOM 1140 O O . TYR A 1 163 ? -8.523 3.910 5.756 1.00 77.19 163 TYR A O 1
ATOM 1148 N N . ASN A 1 164 ? -9.902 5.486 6.548 1.00 81.38 164 ASN A N 1
ATOM 1149 C CA . ASN A 1 164 ? -10.073 6.164 5.260 1.00 81.38 164 ASN A CA 1
ATOM 1150 C C . ASN A 1 164 ? -8.762 6.779 4.734 1.00 81.38 164 ASN A C 1
ATOM 1152 O O . ASN A 1 164 ? -8.485 6.745 3.534 1.00 81.38 164 ASN A O 1
ATOM 1156 N N . ALA A 1 165 ? -7.913 7.314 5.613 1.00 80.56 165 ALA A N 1
ATOM 1157 C CA . ALA A 1 165 ? -6.602 7.828 5.228 1.00 80.56 165 ALA A CA 1
ATOM 1158 C C . ALA A 1 165 ? -5.648 6.705 4.785 1.00 80.56 165 ALA A C 1
ATOM 1160 O O . ALA A 1 165 ? -4.957 6.861 3.776 1.00 80.56 165 ALA A O 1
ATOM 1161 N N . PHE A 1 166 ? -5.638 5.569 5.490 1.00 81.31 166 PHE A N 1
ATOM 1162 C CA . PHE A 1 166 ? -4.835 4.395 5.140 1.00 81.31 166 PHE A CA 1
ATOM 1163 C C . PHE A 1 166 ? -5.274 3.790 3.808 1.00 81.31 166 PHE A C 1
ATOM 1165 O O . PHE A 1 166 ? -4.441 3.586 2.931 1.00 81.31 166 PHE A O 1
ATOM 1172 N N . THR A 1 167 ? -6.576 3.587 3.599 1.00 83.00 167 THR A N 1
ATOM 1173 C CA . THR A 1 167 ? -7.099 3.068 2.323 1.00 83.00 167 THR A CA 1
ATOM 1174 C C . THR A 1 167 ? -6.777 3.998 1.151 1.00 83.00 167 THR A C 1
ATOM 1176 O O . THR A 1 167 ? -6.358 3.531 0.089 1.00 83.00 167 THR A O 1
ATOM 1179 N N . ARG A 1 168 ? -6.875 5.323 1.336 1.00 84.81 168 ARG A N 1
ATOM 1180 C CA . ARG A 1 168 ? -6.432 6.302 0.329 1.00 84.81 168 ARG A CA 1
ATOM 1181 C C . ARG A 1 168 ? -4.926 6.221 0.065 1.00 84.81 168 ARG A C 1
ATOM 1183 O O . ARG A 1 168 ? -4.514 6.298 -1.092 1.00 84.81 168 ARG A O 1
ATOM 1190 N N . GLY A 1 169 ? -4.114 6.070 1.111 1.00 84.62 169 GLY A N 1
ATOM 1191 C CA . GLY A 1 169 ? -2.667 5.878 0.998 1.00 84.62 169 GLY A CA 1
ATOM 1192 C C . GLY A 1 169 ? -2.312 4.624 0.198 1.00 84.62 169 GLY A C 1
ATOM 1193 O O . GLY A 1 169 ? -1.533 4.707 -0.748 1.00 84.62 169 GLY A O 1
ATOM 1194 N N . ASN A 1 170 ? -2.953 3.497 0.506 1.00 85.75 170 ASN A N 1
ATOM 1195 C CA . ASN A 1 170 ? -2.756 2.217 -0.175 1.00 85.75 170 ASN A CA 1
ATOM 1196 C C . ASN A 1 170 ? -3.077 2.312 -1.671 1.00 85.75 170 ASN A C 1
ATOM 1198 O O . ASN A 1 170 ? -2.264 1.905 -2.500 1.00 85.75 170 ASN A O 1
ATOM 1202 N N . ARG A 1 171 ? -4.210 2.934 -2.029 1.00 86.25 171 ARG A N 1
ATOM 1203 C CA . ARG A 1 171 ? -4.586 3.177 -3.434 1.00 86.25 171 ARG A CA 1
ATOM 1204 C C . ARG A 1 171 ? -3.547 4.016 -4.176 1.00 86.25 171 ARG A C 1
ATOM 1206 O O . ARG A 1 171 ? -3.234 3.725 -5.324 1.00 86.25 171 ARG A O 1
ATOM 1213 N N . LEU A 1 172 ? -3.001 5.047 -3.528 1.00 88.44 172 LEU A N 1
ATOM 1214 C CA . LEU A 1 172 ? -1.967 5.888 -4.132 1.00 88.44 172 LEU A CA 1
ATOM 1215 C C . LEU A 1 172 ? -0.652 5.122 -4.333 1.00 88.44 172 LEU A C 1
ATOM 1217 O O . LEU A 1 172 ? 0.001 5.302 -5.358 1.00 88.44 172 LEU A O 1
ATOM 1221 N N . THR A 1 173 ? -0.260 4.282 -3.373 1.00 87.75 173 THR A N 1
ATOM 1222 C CA . THR A 1 173 ? 0.928 3.425 -3.492 1.00 87.75 173 THR A CA 1
ATOM 1223 C C . THR A 1 173 ? 0.773 2.428 -4.636 1.00 87.75 173 THR A C 1
ATOM 1225 O O . THR A 1 173 ? 1.680 2.335 -5.457 1.00 87.75 173 THR A O 1
ATOM 1228 N N . LEU A 1 174 ? -0.381 1.761 -4.746 1.00 89.62 174 LEU A N 1
ATOM 1229 C CA . LEU A 1 174 ? -0.681 0.844 -5.850 1.00 89.62 174 LEU A CA 1
ATOM 1230 C C . LEU A 1 174 ? -0.660 1.556 -7.206 1.00 89.62 174 LEU A C 1
ATOM 1232 O O . LEU A 1 174 ? 0.044 1.116 -8.103 1.00 89.62 174 LEU A O 1
ATOM 1236 N N . ALA A 1 175 ? -1.304 2.720 -7.331 1.00 89.88 175 ALA A N 1
ATOM 1237 C CA . ALA A 1 175 ? -1.282 3.491 -8.577 1.00 89.88 175 ALA A CA 1
ATOM 1238 C C . ALA A 1 175 ? 0.141 3.908 -9.002 1.00 89.88 175 ALA A C 1
ATOM 1240 O O . ALA A 1 175 ? 0.466 3.949 -10.188 1.00 89.88 175 ALA A O 1
ATOM 1241 N N . ARG A 1 176 ? 1.014 4.222 -8.036 1.00 89.50 176 ARG A N 1
ATOM 1242 C CA . ARG A 1 176 ? 2.431 4.519 -8.306 1.00 89.50 176 ARG A CA 1
ATOM 1243 C C . ARG A 1 176 ? 3.212 3.278 -8.707 1.00 89.50 176 ARG A C 1
ATOM 1245 O O . ARG A 1 176 ? 4.100 3.382 -9.545 1.00 89.50 176 ARG A O 1
ATOM 1252 N N . LEU A 1 177 ? 2.900 2.139 -8.100 1.00 91.81 177 LEU A N 1
ATOM 1253 C CA . LEU A 1 177 ? 3.498 0.856 -8.429 1.00 91.81 177 LEU A CA 1
ATOM 1254 C C . LEU A 1 177 ? 3.121 0.426 -9.854 1.00 91.81 177 LEU A C 1
ATOM 1256 O O . LEU A 1 177 ? 4.003 0.060 -10.622 1.00 91.81 177 LEU A O 1
ATOM 1260 N N . ASP A 1 178 ? 1.853 0.584 -10.241 1.00 92.50 178 ASP A N 1
ATOM 1261 C CA . ASP A 1 178 ? 1.380 0.385 -11.616 1.00 92.50 178 ASP A CA 1
ATOM 1262 C C . ASP A 1 178 ? 2.102 1.304 -12.607 1.00 92.50 178 ASP A C 1
ATOM 1264 O O . ASP A 1 178 ? 2.565 0.849 -13.654 1.00 92.50 178 ASP A O 1
ATOM 1268 N N . GLY A 1 179 ? 2.234 2.595 -12.285 1.00 91.62 179 GLY A N 1
ATOM 1269 C CA . GLY A 1 179 ? 2.982 3.540 -1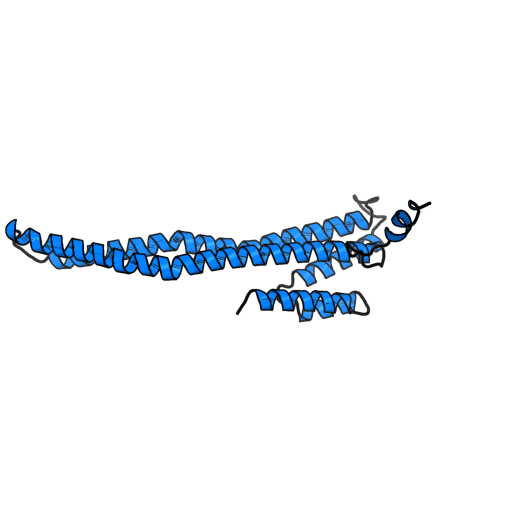3.120 1.00 91.62 179 GLY A CA 1
ATOM 1270 C C . GLY A 1 179 ? 4.449 3.133 -13.280 1.00 91.62 179 GLY A C 1
ATOM 1271 O O . GLY A 1 179 ? 4.966 3.086 -14.393 1.00 91.62 179 GLY A O 1
ATOM 1272 N N . PHE A 1 180 ? 5.097 2.749 -12.177 1.00 92.44 180 PHE A N 1
ATOM 1273 C CA . PHE A 1 180 ? 6.469 2.253 -12.194 1.00 92.44 180 PHE A CA 1
ATOM 1274 C C . PHE A 1 180 ? 6.619 0.970 -13.020 1.00 92.44 180 PHE A C 1
ATOM 1276 O O . PHE A 1 180 ? 7.576 0.853 -13.780 1.00 92.44 180 PHE A O 1
ATOM 1283 N N . ALA A 1 181 ? 5.668 0.037 -12.929 1.00 93.44 181 ALA A N 1
ATOM 1284 C CA . ALA A 1 181 ? 5.659 -1.182 -13.731 1.00 93.44 181 ALA A CA 1
ATOM 1285 C C . ALA A 1 181 ? 5.588 -0.879 -15.236 1.00 93.44 181 ALA A C 1
ATOM 1287 O O . ALA A 1 181 ? 6.313 -1.499 -16.012 1.00 93.44 181 ALA A O 1
ATOM 1288 N N . HIS A 1 182 ? 4.768 0.089 -15.656 1.00 92.06 182 HIS A N 1
ATOM 1289 C CA . HIS A 1 182 ? 4.696 0.507 -17.061 1.00 92.06 182 HIS A CA 1
ATOM 1290 C C . HIS A 1 182 ? 6.008 1.139 -17.538 1.00 92.06 182 HIS A C 1
ATOM 1292 O O . HIS A 1 182 ? 6.538 0.743 -18.577 1.00 92.06 182 HIS A O 1
ATOM 1298 N N . ASP A 1 183 ? 6.565 2.069 -16.760 1.00 91.56 183 ASP A N 1
ATOM 1299 C CA . ASP A 1 183 ? 7.832 2.723 -17.095 1.00 91.56 183 ASP A CA 1
ATOM 1300 C C . ASP A 1 183 ? 8.989 1.701 -17.165 1.00 91.56 183 ASP A C 1
ATOM 1302 O O . ASP A 1 183 ? 9.837 1.756 -18.060 1.00 91.56 183 ASP A O 1
ATOM 1306 N N . LEU A 1 184 ? 9.018 0.742 -16.232 1.00 92.50 184 LEU A N 1
ATOM 1307 C CA . LEU A 1 184 ? 10.013 -0.328 -16.176 1.00 92.50 184 LEU A CA 1
ATOM 1308 C C . LEU A 1 184 ? 9.850 -1.313 -17.336 1.00 92.50 184 LEU A C 1
ATOM 1310 O O . LEU A 1 184 ? 10.845 -1.712 -17.934 1.00 92.50 184 LEU A O 1
ATOM 1314 N N . HIS A 1 185 ? 8.617 -1.682 -17.681 1.00 93.06 185 HIS A N 1
ATOM 1315 C CA . HIS A 1 185 ? 8.327 -2.524 -18.840 1.00 93.06 185 HIS A CA 1
ATOM 1316 C C . HIS A 1 185 ? 8.830 -1.880 -20.131 1.00 93.06 185 HIS A C 1
ATOM 1318 O O . HIS A 1 185 ? 9.572 -2.521 -20.880 1.00 93.06 185 HIS A O 1
ATOM 1324 N N . ALA A 1 186 ? 8.511 -0.602 -20.349 1.00 90.44 186 ALA A N 1
ATOM 1325 C CA . ALA A 1 186 ? 9.001 0.147 -21.497 1.00 90.44 186 ALA A CA 1
ATOM 1326 C C . ALA A 1 186 ? 10.536 0.177 -21.521 1.00 90.44 186 ALA A C 1
ATOM 1328 O O . ALA A 1 186 ? 11.139 -0.160 -22.539 1.00 90.44 186 ALA A O 1
ATOM 1329 N N . TYR A 1 187 ? 11.177 0.473 -20.387 1.00 91.06 187 TYR A N 1
ATOM 1330 C CA . TYR A 1 187 ? 12.636 0.509 -20.292 1.00 91.06 187 TYR A CA 1
ATOM 1331 C C . TYR A 1 187 ? 13.291 -0.846 -20.589 1.00 91.06 187 TYR A C 1
ATOM 1333 O O . TYR A 1 187 ? 14.255 -0.909 -21.346 1.00 91.06 187 TYR A O 1
ATOM 1341 N N . LEU A 1 188 ? 12.764 -1.941 -20.040 1.00 90.56 188 LEU A N 1
ATOM 1342 C CA . LEU A 1 188 ? 13.337 -3.279 -20.213 1.00 90.56 188 LEU A CA 1
ATOM 1343 C C . LEU A 1 188 ? 13.132 -3.848 -21.620 1.00 90.56 188 LEU A C 1
ATOM 1345 O O . LEU A 1 188 ? 13.933 -4.666 -22.064 1.00 90.56 188 LEU A O 1
ATOM 1349 N N . THR A 1 189 ? 12.065 -3.441 -22.308 1.00 88.81 189 THR A N 1
ATOM 1350 C CA . THR A 1 189 ? 11.729 -3.954 -23.645 1.00 88.81 189 THR A CA 1
ATOM 1351 C C . THR A 1 189 ? 12.277 -3.085 -24.773 1.00 88.81 189 THR A C 1
ATOM 1353 O O . THR A 1 189 ? 12.657 -3.617 -25.811 1.00 88.81 189 THR A O 1
ATOM 1356 N N . THR A 1 190 ? 12.342 -1.765 -24.579 1.00 85.31 190 THR A N 1
ATOM 1357 C CA . THR A 1 190 ? 12.727 -0.801 -25.627 1.00 85.31 190 THR A CA 1
ATOM 1358 C C . THR A 1 190 ? 14.037 -0.066 -25.343 1.00 85.31 190 THR A C 1
ATOM 1360 O O . THR A 1 190 ? 14.571 0.589 -26.233 1.00 85.31 190 THR A O 1
ATOM 1363 N N . GLY A 1 191 ? 14.555 -0.123 -24.112 1.00 82.12 191 GLY A N 1
ATOM 1364 C CA . GLY A 1 191 ? 15.691 0.691 -23.665 1.00 82.12 191 GLY A CA 1
ATOM 1365 C C . GLY A 1 191 ? 15.338 2.155 -23.369 1.00 82.12 191 GLY A C 1
ATOM 1366 O O . GLY A 1 191 ? 16.171 2.888 -22.834 1.00 82.12 191 GLY A O 1
ATOM 1367 N N . LEU A 1 192 ? 14.108 2.588 -23.666 1.00 77.12 192 LEU A N 1
ATOM 1368 C CA . LEU A 1 192 ? 13.613 3.942 -23.434 1.00 77.12 192 LEU A CA 1
ATOM 1369 C C . LEU A 1 192 ? 12.602 3.964 -22.289 1.00 77.12 192 LEU A C 1
ATOM 1371 O O . LEU A 1 192 ? 11.835 3.027 -22.079 1.00 77.12 192 LEU A O 1
ATOM 1375 N N . ARG A 1 193 ? 12.567 5.071 -21.545 1.00 73.62 193 ARG A N 1
ATOM 1376 C CA . ARG A 1 193 ? 11.536 5.288 -20.525 1.00 73.62 193 ARG A CA 1
ATOM 1377 C C . ARG A 1 193 ? 10.255 5.726 -21.208 1.00 73.62 193 ARG A C 1
ATOM 1379 O O . ARG A 1 193 ? 10.131 6.881 -21.596 1.00 73.62 193 ARG A O 1
ATOM 1386 N N . GLY A 1 194 ? 9.306 4.812 -21.340 1.00 59.81 194 GLY A N 1
ATOM 1387 C CA . GLY A 1 194 ? 7.983 5.121 -21.864 1.00 59.81 194 GLY A CA 1
ATOM 1388 C C . GLY A 1 194 ? 7.139 5.847 -20.826 1.00 59.81 194 GLY A C 1
ATOM 1389 O O . GLY A 1 194 ? 6.257 5.233 -20.239 1.00 59.81 194 GLY A O 1
ATOM 1390 N N . ARG A 1 195 ? 7.380 7.146 -20.606 1.00 60.16 195 ARG A N 1
ATOM 1391 C CA . ARG A 1 195 ? 6.444 7.956 -19.820 1.00 60.16 195 ARG A CA 1
ATOM 1392 C C . ARG A 1 195 ? 5.156 8.139 -20.626 1.00 60.16 195 ARG A C 1
ATOM 1394 O O . ARG A 1 195 ? 5.232 8.636 -21.754 1.00 60.16 195 ARG A O 1
ATOM 1401 N N . PRO A 1 196 ? 3.968 7.838 -20.071 1.00 47.81 196 PRO A N 1
ATOM 1402 C CA . PRO A 1 196 ? 2.699 8.230 -20.678 1.00 47.81 196 PRO A CA 1
ATOM 1403 C C . PRO A 1 196 ? 2.585 9.766 -20.652 1.00 47.81 196 PRO A C 1
ATOM 1405 O O . PRO A 1 196 ? 2.079 10.357 -19.702 1.00 47.81 196 PRO A O 1
ATOM 1408 N N . GLY A 1 197 ? 3.148 10.428 -21.665 1.00 50.69 197 GLY A N 1
ATOM 1409 C CA . GLY A 1 197 ? 3.262 11.886 -21.726 1.00 50.69 197 GLY A CA 1
ATOM 1410 C C . GLY A 1 197 ? 4.389 12.424 -22.610 1.00 50.69 197 GLY A C 1
ATOM 1411 O O . GLY A 1 197 ? 4.351 13.613 -22.929 1.00 50.69 197 GLY A O 1
ATOM 1412 N N . ASP A 1 198 ? 5.345 11.592 -23.043 1.00 57.12 198 ASP A N 1
ATOM 1413 C CA . ASP A 1 198 ? 6.308 12.002 -24.071 1.00 57.12 198 ASP A CA 1
ATOM 1414 C C . ASP A 1 198 ? 5.546 12.278 -25.373 1.00 57.12 198 ASP A C 1
ATOM 1416 O O . ASP A 1 198 ? 5.086 11.375 -26.077 1.00 57.12 198 ASP A O 1
ATOM 1420 N N . LYS A 1 199 ? 5.331 13.568 -25.653 1.00 51.12 199 LYS A N 1
ATOM 1421 C CA . LYS A 1 199 ? 4.626 14.051 -26.840 1.00 51.12 199 LYS A CA 1
ATOM 1422 C C . LYS A 1 199 ? 5.507 13.834 -28.065 1.00 51.12 199 LYS A C 1
ATOM 1424 O O . LYS A 1 199 ? 6.162 14.752 -28.537 1.00 51.12 199 LYS A O 1
ATOM 1429 N N . LEU A 1 200 ? 5.498 12.616 -28.590 1.00 60.81 200 LEU A N 1
ATOM 1430 C CA . LEU A 1 200 ? 6.120 12.296 -29.877 1.00 60.81 200 LEU A CA 1
ATOM 1431 C C . LEU A 1 200 ? 5.322 12.877 -31.058 1.00 60.81 200 LEU A C 1
ATOM 1433 O O . LEU A 1 200 ? 5.849 13.007 -32.156 1.00 60.81 200 LEU A O 1
ATOM 1437 N N . VAL A 1 201 ? 4.059 13.256 -30.829 1.00 65.94 201 VAL A N 1
ATOM 1438 C CA . VAL A 1 201 ? 3.189 13.889 -31.825 1.00 65.94 201 VAL A CA 1
ATOM 1439 C C . VAL A 1 201 ? 2.998 15.361 -31.469 1.00 65.94 201 VAL A C 1
ATOM 1441 O O . VAL A 1 201 ? 2.264 15.699 -30.535 1.00 65.94 201 VAL A O 1
ATOM 1444 N N . ASP A 1 202 ? 3.647 16.244 -32.229 1.00 63.59 202 ASP A N 1
ATOM 1445 C CA . ASP A 1 202 ? 3.428 17.685 -32.139 1.00 63.59 202 ASP A CA 1
ATOM 1446 C C . ASP A 1 202 ? 2.090 18.062 -32.798 1.00 63.59 202 ASP A C 1
ATOM 1448 O O . ASP A 1 202 ? 1.979 18.331 -33.996 1.00 63.59 202 ASP A O 1
ATOM 1452 N N . LEU A 1 203 ? 1.028 18.062 -31.990 1.00 70.12 203 LEU A N 1
ATOM 1453 C CA . LEU A 1 203 ? -0.320 18.467 -32.402 1.00 70.12 203 LEU A CA 1
ATOM 1454 C C . LEU A 1 203 ? -0.418 19.967 -32.755 1.00 70.12 203 LEU A C 1
ATOM 1456 O O . LEU A 1 203 ? -1.463 20.404 -33.246 1.00 70.12 203 LEU A O 1
ATOM 1460 N N . GLY A 1 204 ? 0.637 20.758 -32.517 1.00 64.31 204 GLY A N 1
ATOM 1461 C CA . GLY A 1 204 ? 0.730 22.151 -32.954 1.00 64.31 204 GLY A CA 1
ATOM 1462 C C . GLY A 1 204 ? 0.782 22.285 -34.477 1.00 64.31 204 GLY A C 1
ATOM 1463 O O . GLY A 1 204 ? 0.151 23.184 -35.034 1.00 64.31 204 GLY A O 1
ATOM 1464 N N . VAL A 1 205 ? 1.423 21.333 -35.162 1.00 64.06 205 VAL A N 1
ATOM 1465 C CA . VAL A 1 205 ? 1.581 21.339 -36.628 1.00 64.06 205 VAL A CA 1
ATOM 1466 C C . VAL A 1 205 ? 0.240 21.161 -37.350 1.00 64.06 205 VAL A C 1
ATOM 1468 O O . VAL A 1 205 ? -0.025 21.821 -38.351 1.00 64.06 205 VAL A O 1
ATOM 1471 N N . VAL A 1 206 ? -0.666 20.338 -36.811 1.00 65.12 206 VAL A N 1
ATOM 1472 C CA . VAL A 1 206 ? -1.985 20.075 -37.425 1.00 65.12 206 VAL A CA 1
ATOM 1473 C C . VAL A 1 206 ? -2.949 21.261 -37.269 1.00 65.12 206 VAL A C 1
ATOM 1475 O O . VAL A 1 206 ? -3.861 21.437 -38.076 1.00 65.12 206 VAL A O 1
ATOM 1478 N N . ARG A 1 207 ? -2.755 22.110 -36.250 1.00 66.94 207 ARG A N 1
ATOM 1479 C CA . ARG A 1 207 ? -3.615 23.280 -35.996 1.00 66.94 207 ARG A CA 1
ATOM 1480 C C . ARG A 1 207 ? -3.209 24.532 -36.782 1.00 66.94 207 ARG A C 1
ATOM 1482 O O . ARG A 1 207 ? -4.055 25.401 -36.957 1.00 66.94 207 ARG A O 1
ATOM 1489 N N . GLY A 1 208 ? -1.978 24.607 -37.295 1.00 60.88 208 GLY A N 1
ATOM 1490 C CA . GLY A 1 208 ? -1.496 25.738 -38.103 1.00 60.88 208 GLY A CA 1
ATOM 1491 C C . GLY A 1 208 ? -1.926 25.724 -39.578 1.00 60.88 208 GLY A C 1
ATOM 1492 O O . GLY A 1 208 ? -1.877 26.759 -40.229 1.00 60.88 208 GLY A O 1
ATOM 1493 N N . GLY A 1 209 ? -2.377 24.581 -40.109 1.00 59.34 209 GLY A N 1
ATOM 1494 C CA . GLY A 1 209 ? -2.702 24.409 -41.535 1.00 59.34 209 GLY A CA 1
ATOM 1495 C C . GLY A 1 209 ? -4.164 24.646 -41.940 1.00 59.34 209 GLY A C 1
ATOM 1496 O O . GLY A 1 209 ? -4.517 24.353 -43.076 1.00 59.34 209 GLY A O 1
ATOM 1497 N N . ARG A 1 210 ? -5.039 25.116 -41.035 1.00 60.34 210 ARG A N 1
ATOM 1498 C CA . ARG A 1 210 ? -6.476 25.360 -41.324 1.00 60.34 210 ARG A CA 1
ATOM 1499 C C . ARG A 1 210 ? -6.865 26.840 -41.426 1.00 60.34 210 ARG A C 1
ATOM 1501 O O . ARG A 1 210 ? -8.053 27.139 -41.484 1.00 60.34 210 ARG A O 1
ATOM 1508 N N . SER A 1 211 ? -5.885 27.739 -41.476 1.00 60.38 211 SER A N 1
ATOM 1509 C CA . SER A 1 211 ? -6.093 29.166 -41.747 1.00 60.38 211 SER A CA 1
ATOM 1510 C C . SER A 1 211 ? -5.391 29.538 -43.052 1.00 60.38 211 SER A C 1
ATOM 1512 O O . SER A 1 211 ? -4.295 30.093 -43.031 1.00 60.38 211 SER A O 1
ATOM 1514 N N . GLY A 1 212 ? -5.996 29.167 -44.177 1.00 50.47 212 GLY A N 1
ATOM 1515 C CA . GLY A 1 212 ? -5.568 29.505 -45.532 1.00 50.47 212 GLY A CA 1
ATOM 1516 C C . GLY A 1 212 ? -6.768 29.487 -46.457 1.00 50.47 212 GLY A C 1
ATOM 1517 O O . GLY A 1 212 ? -7.565 28.531 -46.319 1.00 50.47 212 GLY A O 1
#

Foldseek 3Di:
DDQVVVVVLQVVLVVQLVVDPDLVSSLVSNVVRPPPCLLSVLSVQLVVQLVCCVVDCCDDPNNPDDSLNSSLVSLVVSLVVLLVVLCVVLVVLVVCLVCVVVVLVVVLVVQVVVLVVVVVPDDDDDPVVVVVSVVVNVVSVVVSVVCVVVCCVVPVVVSVVVSVSSVVSSVVVSVVSVQSSQQSSCCSRPVHRPHPPPCPDPPVVVVVPPPD